Protein AF-A0A2M7PZD0-F1 (afdb_monomer_lite)

Foldseek 3Di:
DVLLVPLVQVLQQVLQVQLCVVVVNDDPDSSQFPPDPLFVLLQVLLVVLVHPQGGGDTSHPDFAQVRQVSSLVSLVVQLVVLLLQLLVLLVDDDDPPDDSSSNSSSLSSNLNSLSVNLVLCDLAGSHNNVRVVLVVCCVPPCPDPVNVVRVCLVPPPCVSVVSSVVSNDCPCCVPSVVVRVVVSVVSNVVSNVD

Secondary structure (DSSP, 8-state):
-HHHHHHHHHHHHHHHHHHHHHHTPPPSSTTHHHHSHHHHHHHHHHHHTT-SS-------SS-SHHHHHHHHHHHHHHHHHHHHHHHHHHTSPPPTTS--HHHHHHHHHHHHHHHHHHHTTSS-TTSHHHHHHHHHHHHH-TT-HHHHHHHHHHH-TTHHHHHHHHHHSTHHHHHTHHHHHHHHHHHHHHHTT-

Structure (mmCIF, N/CA/C/O backbone):
data_AF-A0A2M7PZD0-F1
#
_entry.id   AF-A0A2M7PZD0-F1
#
loop_
_atom_site.group_PDB
_atom_site.id
_atom_site.type_symbol
_atom_site.label_atom_id
_atom_site.label_alt_id
_atom_site.label_comp_id
_atom_site.label_asym_id
_atom_site.label_entity_id
_atom_site.label_seq_id
_atom_site.pdbx_PDB_ins_code
_atom_site.Cartn_x
_atom_site.Cartn_y
_atom_site.Cartn_z
_atom_site.occupancy
_atom_site.B_iso_or_equiv
_atom_site.auth_seq_id
_atom_site.auth_comp_id
_atom_site.auth_asym_id
_atom_site.auth_atom_id
_atom_site.pdbx_PDB_model_num
ATOM 1 N N . MET A 1 1 ? 14.234 -10.422 -4.344 1.00 59.38 1 MET A N 1
ATOM 2 C CA . MET A 1 1 ? 13.573 -9.647 -3.266 1.00 59.38 1 MET A CA 1
ATOM 3 C C . MET A 1 1 ? 14.019 -8.189 -3.198 1.00 59.38 1 MET A C 1
ATOM 5 O O . MET A 1 1 ? 13.135 -7.345 -3.191 1.00 59.38 1 MET A O 1
ATOM 9 N N . MET A 1 2 ? 15.327 -7.874 -3.221 1.00 64.81 2 MET A N 1
ATOM 10 C CA . MET A 1 2 ? 15.830 -6.482 -3.135 1.00 64.81 2 MET A CA 1
ATOM 11 C C . MET A 1 2 ? 15.216 -5.501 -4.140 1.00 64.81 2 MET A C 1
ATOM 13 O O . MET A 1 2 ? 15.092 -4.315 -3.851 1.00 64.81 2 MET A O 1
ATOM 17 N N . LEU A 1 3 ? 14.820 -5.993 -5.315 1.00 76.88 3 LEU A N 1
ATOM 18 C CA . LEU A 1 3 ? 14.226 -5.153 -6.339 1.00 76.88 3 LEU A CA 1
ATOM 19 C C . LEU A 1 3 ? 12.954 -4.452 -5.805 1.00 76.88 3 LEU A C 1
ATOM 21 O O . LEU A 1 3 ? 12.856 -3.232 -5.907 1.00 76.88 3 LEU A O 1
ATOM 25 N N . TYR A 1 4 ? 12.038 -5.175 -5.143 1.00 78.44 4 TYR A N 1
ATOM 26 C CA . TYR A 1 4 ? 10.759 -4.624 -4.655 1.00 78.44 4 TYR A CA 1
ATOM 27 C C . TYR A 1 4 ? 10.889 -3.754 -3.399 1.00 78.44 4 TYR A C 1
ATOM 29 O O . TYR A 1 4 ? 10.044 -2.892 -3.151 1.00 78.44 4 TYR A O 1
ATOM 37 N N . SER A 1 5 ? 11.915 -3.986 -2.577 1.00 85.00 5 SER A N 1
ATOM 38 C CA . SER A 1 5 ? 11.997 -3.380 -1.247 1.00 85.00 5 SER A CA 1
ATOM 39 C C . SER A 1 5 ? 12.309 -1.889 -1.291 1.00 85.00 5 SER A C 1
ATOM 41 O O . SER A 1 5 ? 11.711 -1.143 -0.527 1.00 85.00 5 SER A O 1
ATOM 43 N N . LEU A 1 6 ? 13.194 -1.425 -2.180 1.00 90.12 6 LEU A N 1
ATOM 44 C CA . LEU A 1 6 ? 13.622 -0.020 -2.168 1.00 90.12 6 LEU A CA 1
ATOM 45 C C . LEU A 1 6 ? 12.480 0.962 -2.507 1.00 90.12 6 LEU A C 1
ATOM 47 O O . LEU A 1 6 ? 12.229 1.850 -1.691 1.00 90.12 6 LEU A O 1
ATOM 51 N N . PRO A 1 7 ? 11.727 0.810 -3.618 1.00 91.06 7 PRO A N 1
ATOM 52 C CA . PRO A 1 7 ? 10.608 1.710 -3.911 1.00 91.06 7 PRO A CA 1
ATOM 53 C C . PRO A 1 7 ? 9.516 1.669 -2.838 1.00 91.06 7 PRO A C 1
ATOM 55 O O . PRO A 1 7 ? 8.919 2.695 -2.515 1.00 91.06 7 PRO A O 1
ATOM 58 N N . THR A 1 8 ? 9.293 0.490 -2.251 1.00 91.12 8 THR A N 1
ATOM 59 C CA . THR A 1 8 ? 8.333 0.297 -1.160 1.00 91.12 8 THR A CA 1
ATOM 60 C C . THR A 1 8 ? 8.762 1.056 0.097 1.00 91.12 8 THR A C 1
ATOM 62 O O . THR A 1 8 ? 7.970 1.800 0.669 1.00 91.12 8 THR A O 1
ATOM 65 N N . LEU A 1 9 ? 10.030 0.928 0.500 1.00 93.44 9 LEU A N 1
ATOM 66 C CA . LEU A 1 9 ? 10.606 1.638 1.645 1.00 93.44 9 LEU A CA 1
ATOM 67 C C . LEU A 1 9 ? 10.537 3.156 1.466 1.00 93.44 9 LEU A C 1
ATOM 69 O O . LEU A 1 9 ? 10.140 3.863 2.393 1.00 93.44 9 LEU A O 1
ATOM 73 N N . ILE A 1 10 ? 10.891 3.647 0.275 1.00 93.75 10 ILE A N 1
ATOM 74 C CA . ILE A 1 10 ? 10.795 5.068 -0.076 1.00 93.75 10 ILE A CA 1
ATOM 75 C C . ILE A 1 10 ? 9.343 5.532 0.036 1.00 93.75 10 ILE A C 1
ATOM 77 O O . ILE A 1 10 ? 9.077 6.518 0.719 1.00 93.75 10 ILE A O 1
ATOM 81 N N . SER A 1 11 ? 8.402 4.804 -0.576 1.00 95.75 11 SER A N 1
ATOM 82 C CA . SER A 1 11 ? 6.979 5.150 -0.539 1.00 95.75 11 SER A CA 1
ATOM 83 C C . SER A 1 11 ? 6.452 5.233 0.895 1.00 95.75 11 SER A C 1
ATOM 85 O O . SER A 1 11 ? 5.948 6.277 1.299 1.00 95.75 11 SER A O 1
ATOM 87 N N . LEU A 1 12 ? 6.646 4.187 1.701 1.00 94.75 12 LEU A N 1
ATOM 88 C CA . LEU A 1 12 ? 6.143 4.140 3.076 1.00 94.75 12 LEU A CA 1
ATOM 89 C C . LEU A 1 12 ? 6.753 5.240 3.956 1.00 94.75 12 LEU A C 1
ATOM 91 O O . LEU A 1 12 ? 6.042 5.877 4.733 1.00 94.75 12 LEU A O 1
ATOM 95 N N . THR A 1 13 ? 8.054 5.497 3.810 1.00 95.44 13 THR A N 1
ATOM 96 C CA . THR A 1 13 ? 8.753 6.532 4.585 1.00 95.44 13 THR A CA 1
ATOM 97 C C . THR A 1 13 ? 8.276 7.932 4.202 1.00 95.44 13 THR A C 1
ATOM 99 O O . THR A 1 13 ? 7.967 8.731 5.085 1.00 95.44 13 THR A O 1
ATOM 102 N N . LEU A 1 14 ? 8.158 8.226 2.902 1.00 96.06 14 LEU A N 1
ATOM 103 C CA . LEU A 1 14 ? 7.684 9.526 2.418 1.00 96.06 14 LEU A CA 1
ATOM 104 C C . LEU A 1 14 ? 6.228 9.785 2.797 1.00 96.06 14 LEU A C 1
ATOM 106 O O . LEU A 1 14 ? 5.898 10.898 3.191 1.00 96.06 14 LEU A O 1
ATOM 110 N N . VAL A 1 15 ? 5.367 8.768 2.731 1.00 96.88 15 VAL A N 1
ATOM 111 C CA . VAL A 1 15 ? 3.958 8.874 3.137 1.00 96.88 15 VAL A CA 1
ATOM 112 C C . VAL A 1 15 ? 3.839 9.328 4.590 1.00 96.88 15 VAL A C 1
ATOM 114 O O . VAL A 1 15 ? 3.114 10.277 4.878 1.00 96.88 15 VAL A O 1
ATOM 117 N N . VAL A 1 16 ? 4.599 8.711 5.494 1.00 96.12 16 VAL A N 1
ATOM 118 C CA . VAL A 1 16 ? 4.572 9.050 6.923 1.00 96.12 16 VAL A CA 1
ATOM 119 C C . VAL A 1 16 ? 5.281 10.378 7.220 1.00 96.12 16 VAL A C 1
ATOM 121 O O . VAL A 1 16 ? 4.823 11.125 8.080 1.00 96.12 16 VAL A O 1
ATOM 124 N N . ALA A 1 17 ? 6.349 10.727 6.497 1.00 96.00 17 ALA A N 1
ATOM 125 C CA . ALA A 1 17 ? 7.001 12.034 6.626 1.00 96.00 17 ALA A CA 1
ATOM 126 C C . ALA A 1 17 ? 6.101 13.189 6.144 1.00 96.00 17 ALA A C 1
ATOM 128 O O . ALA A 1 17 ? 6.022 14.243 6.773 1.00 96.00 17 ALA A O 1
ATOM 129 N N . MET A 1 18 ? 5.368 12.989 5.048 1.00 96.06 18 MET A N 1
ATOM 130 C CA . MET A 1 18 ? 4.376 13.956 4.578 1.00 96.06 18 MET A CA 1
ATOM 131 C C . MET A 1 18 ? 3.189 14.046 5.539 1.00 96.06 18 MET A C 1
ATOM 133 O O . MET A 1 18 ? 2.700 15.142 5.808 1.00 96.06 18 MET A O 1
ATOM 137 N N . GLU A 1 19 ? 2.751 12.917 6.103 1.00 95.94 19 GLU A N 1
ATOM 138 C CA . GLU A 1 19 ? 1.741 12.897 7.161 1.00 95.94 19 GLU A CA 1
ATOM 139 C C . GLU A 1 19 ? 2.207 13.686 8.395 1.00 95.94 19 GLU A C 1
ATOM 141 O O . GLU A 1 19 ? 1.444 14.503 8.910 1.00 95.94 19 GLU A O 1
ATOM 146 N N . SER A 1 20 ? 3.458 13.508 8.836 1.00 96.38 20 SER A N 1
ATOM 147 C CA . SER A 1 20 ? 4.022 14.219 9.992 1.00 96.38 20 SER A CA 1
ATOM 148 C C . SER A 1 20 ? 4.039 15.727 9.771 1.00 96.38 20 SER A C 1
ATOM 150 O O . SER A 1 20 ? 3.660 16.496 10.655 1.00 96.38 20 SER A O 1
ATOM 152 N N . TRP A 1 21 ? 4.436 16.150 8.568 1.00 96.25 21 TRP A N 1
ATOM 153 C CA . TRP A 1 21 ? 4.435 17.551 8.166 1.00 96.25 21 TRP A CA 1
ATOM 154 C C . TRP A 1 21 ? 3.017 18.135 8.148 1.00 96.25 21 TRP A C 1
ATOM 156 O O . TRP A 1 21 ? 2.779 19.191 8.733 1.00 96.25 21 TRP A O 1
ATOM 166 N N . TRP A 1 22 ? 2.058 17.422 7.550 1.00 96.50 22 TRP A N 1
ATOM 167 C CA . TRP A 1 22 ? 0.674 17.885 7.433 1.00 96.50 22 TRP A CA 1
ATOM 168 C C . TRP A 1 22 ? -0.032 17.967 8.790 1.00 96.50 22 TRP A C 1
ATOM 170 O O . TRP A 1 22 ? -0.710 18.949 9.092 1.00 96.50 22 TRP A O 1
ATOM 180 N N . LEU A 1 23 ? 0.123 16.934 9.621 1.00 95.31 23 LEU A N 1
ATOM 181 C CA . LEU A 1 23 ? -0.525 16.839 10.930 1.00 95.31 23 LEU A CA 1
ATOM 182 C C . LEU A 1 23 ? 0.245 17.575 12.033 1.00 95.31 23 LEU A C 1
ATOM 184 O O . LEU A 1 23 ? -0.236 17.631 13.163 1.00 95.31 23 LEU A O 1
ATOM 188 N N . LYS A 1 24 ? 1.421 18.140 11.722 1.00 96.44 24 LYS A N 1
ATOM 189 C CA . LYS A 1 24 ? 2.330 18.784 12.684 1.00 96.44 24 LYS A CA 1
ATOM 190 C C . LYS A 1 24 ? 2.662 17.875 13.877 1.00 96.44 24 LYS A C 1
ATOM 192 O O . LYS A 1 24 ? 2.805 18.344 15.004 1.00 96.44 24 LYS A O 1
ATOM 197 N N . GLN A 1 25 ? 2.765 16.571 13.629 1.00 96.19 25 GLN A N 1
ATOM 198 C CA . GLN A 1 25 ? 3.142 15.577 14.631 1.00 96.19 25 GLN A CA 1
ATOM 199 C C . GLN A 1 25 ? 4.617 15.226 14.467 1.00 96.19 25 GLN A C 1
ATOM 201 O O . GLN A 1 25 ? 5.106 15.077 13.348 1.00 96.19 25 GLN A O 1
ATOM 206 N N . SER A 1 26 ? 5.342 15.099 15.576 1.00 96.00 26 SER A N 1
ATOM 207 C CA . SER A 1 26 ? 6.736 14.669 15.537 1.00 96.00 26 SER A CA 1
ATOM 208 C C . SER A 1 26 ? 6.827 13.178 15.213 1.00 96.00 26 SER A C 1
ATOM 210 O O . SER A 1 26 ? 6.082 12.355 15.745 1.00 96.00 26 SER A O 1
ATOM 212 N N . LEU A 1 27 ? 7.769 12.821 14.339 1.00 96.31 27 LEU A N 1
ATOM 213 C CA . LEU A 1 27 ? 8.122 11.425 14.101 1.00 96.31 27 LEU A CA 1
ATOM 214 C C . LEU A 1 27 ? 8.844 10.881 15.339 1.00 96.31 27 LEU A C 1
ATOM 216 O O . LEU A 1 27 ? 9.842 11.481 15.743 1.00 96.31 27 LEU A O 1
ATOM 220 N N . PRO A 1 28 ? 8.421 9.738 15.912 1.00 95.81 28 PRO A N 1
ATOM 221 C CA . PRO A 1 28 ? 9.133 9.137 17.039 1.00 95.81 28 PRO A CA 1
ATOM 222 C C . PRO A 1 28 ? 10.589 8.792 16.701 1.00 95.81 28 PRO A C 1
ATOM 224 O O . PRO A 1 28 ? 11.476 8.937 17.535 1.00 95.81 28 PRO A O 1
ATOM 227 N N . HIS A 1 29 ? 10.836 8.337 15.468 1.00 94.00 29 HIS A N 1
ATOM 228 C CA . HIS A 1 29 ? 12.166 8.088 14.912 1.00 94.00 29 HIS A CA 1
ATOM 229 C C . HIS A 1 29 ? 12.104 8.016 13.367 1.00 94.00 29 HIS A C 1
ATOM 231 O O . HIS A 1 29 ? 11.023 7.792 12.813 1.00 94.00 29 HIS A O 1
ATOM 237 N N . PRO A 1 30 ? 13.237 8.138 12.640 1.00 89.44 30 PRO A N 1
ATOM 238 C CA . PRO A 1 30 ? 13.250 8.205 11.168 1.00 89.44 30 PRO A CA 1
ATOM 239 C C . PRO A 1 30 ? 12.651 6.978 10.466 1.00 89.44 30 PRO A C 1
ATOM 241 O O . PRO A 1 30 ? 12.047 7.087 9.406 1.00 89.44 30 PRO A O 1
ATOM 244 N N . PHE A 1 31 ? 12.785 5.803 11.083 1.00 91.94 31 PHE A N 1
ATOM 245 C CA . PHE A 1 31 ? 12.281 4.535 10.544 1.00 91.94 31 PHE A CA 1
ATOM 246 C C . PHE A 1 31 ? 10.869 4.167 11.025 1.00 91.94 31 PHE A C 1
ATOM 248 O O . PHE A 1 31 ? 10.464 3.015 10.889 1.00 91.94 31 PHE A O 1
ATOM 255 N N . TYR A 1 32 ? 10.119 5.099 11.625 1.00 95.56 32 TYR A N 1
ATOM 256 C CA . TYR A 1 32 ? 8.818 4.799 12.243 1.00 95.56 32 TYR A CA 1
ATOM 257 C C . TYR A 1 32 ? 7.847 4.132 11.268 1.00 95.56 32 TYR A C 1
ATOM 259 O O . TYR A 1 32 ? 7.227 3.122 11.603 1.00 95.56 32 TYR A O 1
ATOM 267 N N . ALA A 1 33 ? 7.805 4.620 10.029 1.00 92.94 33 ALA A N 1
ATOM 268 C CA . ALA A 1 33 ? 6.953 4.088 8.971 1.00 92.94 33 ALA A CA 1
ATOM 269 C C . ALA A 1 33 ? 7.145 2.588 8.705 1.00 92.94 33 ALA A C 1
ATOM 271 O O . ALA A 1 33 ? 6.205 1.908 8.308 1.00 92.94 33 ALA A O 1
ATOM 272 N N . ILE A 1 34 ? 8.359 2.077 8.923 1.00 94.50 34 ILE A N 1
ATOM 273 C CA . ILE A 1 34 ? 8.774 0.723 8.544 1.00 94.50 34 ILE A CA 1
ATOM 274 C C . ILE A 1 34 ? 9.176 -0.135 9.746 1.00 94.50 34 ILE A C 1
ATOM 276 O O . ILE A 1 34 ? 9.477 -1.307 9.581 1.00 94.50 34 ILE A O 1
ATOM 280 N N . ALA A 1 35 ? 9.206 0.397 10.966 1.00 94.75 35 ALA A N 1
ATOM 281 C CA . ALA A 1 35 ? 9.639 -0.381 12.131 1.00 94.75 35 ALA A CA 1
ATOM 282 C C . ALA A 1 35 ? 8.590 -1.395 12.611 1.00 94.75 35 ALA A C 1
ATOM 284 O O . ALA A 1 35 ? 8.893 -2.296 13.391 1.00 94.75 35 ALA A O 1
ATOM 285 N N . SER A 1 36 ? 7.345 -1.269 12.152 1.00 92.75 36 SER A N 1
ATOM 286 C CA . SER A 1 36 ? 6.248 -2.111 12.607 1.00 92.75 36 SER A CA 1
ATOM 287 C C . SER A 1 36 ? 6.139 -3.407 11.803 1.00 92.75 36 SER A C 1
ATOM 289 O O . SER A 1 36 ? 6.050 -3.394 10.576 1.00 92.75 36 SER A O 1
ATOM 291 N N . ARG A 1 37 ? 6.012 -4.546 12.497 1.00 92.44 37 ARG A N 1
ATOM 292 C CA . ARG A 1 37 ? 5.686 -5.845 11.869 1.00 92.44 37 ARG A CA 1
ATOM 293 C C . ARG A 1 37 ? 4.383 -5.822 11.058 1.00 92.44 37 ARG A C 1
ATOM 295 O O . ARG A 1 37 ? 4.217 -6.627 10.151 1.00 92.44 37 ARG A O 1
ATOM 302 N N . HIS A 1 38 ? 3.476 -4.896 11.377 1.00 91.12 38 HIS A N 1
ATOM 303 C CA . HIS A 1 38 ? 2.192 -4.719 10.694 1.00 91.12 38 HIS A CA 1
ATOM 304 C C . HIS A 1 38 ? 2.396 -4.368 9.215 1.00 91.12 38 HIS A C 1
ATOM 306 O O . HIS A 1 38 ? 1.618 -4.790 8.367 1.00 91.12 38 HIS A O 1
ATOM 312 N N . VAL A 1 39 ? 3.479 -3.649 8.918 1.00 93.62 39 VAL A N 1
ATOM 313 C CA . VAL A 1 39 ? 3.866 -3.218 7.574 1.00 93.62 39 VAL A CA 1
ATOM 314 C C . VAL A 1 39 ? 4.451 -4.395 6.792 1.00 93.62 39 VAL A C 1
ATOM 316 O O . VAL A 1 39 ? 4.050 -4.664 5.662 1.00 93.62 39 VAL A O 1
ATOM 319 N N . TRP A 1 40 ? 5.381 -5.125 7.416 1.00 94.56 40 TRP A N 1
ATOM 320 C CA . TRP A 1 40 ? 6.182 -6.147 6.743 1.00 94.56 40 TRP A CA 1
ATOM 321 C C . TRP A 1 40 ? 5.464 -7.467 6.517 1.00 94.56 40 TRP A C 1
ATOM 323 O O . TRP A 1 40 ? 5.683 -8.078 5.477 1.00 94.56 40 TRP A O 1
ATOM 333 N N . LEU A 1 41 ? 4.638 -7.937 7.456 1.00 95.50 41 LEU A N 1
ATOM 334 C CA . LEU A 1 41 ? 4.036 -9.269 7.331 1.00 95.50 41 LEU A CA 1
ATOM 335 C C . LEU A 1 41 ? 3.160 -9.399 6.067 1.00 95.50 41 LEU A C 1
ATOM 337 O O . LEU A 1 41 ? 3.424 -10.312 5.281 1.00 95.50 41 LEU A O 1
ATOM 341 N N . PRO A 1 42 ? 2.212 -8.480 5.777 1.00 95.06 42 PRO A N 1
ATOM 342 C CA . PRO A 1 42 ? 1.414 -8.553 4.551 1.00 95.06 42 PRO A CA 1
ATOM 343 C C . PRO A 1 42 ? 2.253 -8.381 3.279 1.00 95.06 42 PRO A C 1
ATOM 345 O O . PRO A 1 42 ? 1.993 -9.041 2.272 1.00 95.06 42 PRO A O 1
ATOM 348 N N . PHE A 1 43 ? 3.294 -7.546 3.336 1.00 95.12 43 PHE A N 1
ATOM 349 C CA . PHE A 1 43 ? 4.210 -7.317 2.218 1.00 95.12 43 PHE A CA 1
ATOM 350 C C . PHE A 1 43 ? 5.015 -8.567 1.873 1.00 95.12 43 PHE A C 1
ATOM 352 O O . PHE A 1 43 ? 5.031 -9.011 0.724 1.00 95.12 43 PHE A O 1
ATOM 359 N N . LEU A 1 44 ? 5.639 -9.178 2.881 1.00 95.38 44 LEU A N 1
ATOM 360 C CA . LEU A 1 44 ? 6.393 -10.414 2.718 1.00 95.38 44 LEU A CA 1
ATOM 361 C C . LEU A 1 44 ? 5.482 -11.554 2.267 1.00 95.38 44 LEU A C 1
ATOM 363 O O . LEU A 1 44 ? 5.873 -12.299 1.376 1.00 95.38 44 LEU A O 1
ATOM 367 N N . ALA A 1 45 ? 4.263 -11.662 2.803 1.00 95.56 45 ALA A N 1
ATOM 368 C CA . ALA A 1 45 ? 3.291 -12.642 2.327 1.00 95.56 45 ALA A CA 1
ATOM 369 C C . ALA A 1 45 ? 2.944 -12.432 0.846 1.00 95.56 45 ALA A C 1
ATOM 371 O O . ALA A 1 45 ? 3.039 -13.378 0.066 1.00 95.56 45 ALA A O 1
ATOM 372 N N . SER A 1 46 ? 2.642 -11.200 0.428 1.00 94.06 46 SER A N 1
ATOM 373 C CA . SER A 1 46 ? 2.339 -10.894 -0.979 1.00 94.06 46 SER A CA 1
ATOM 374 C C . SER A 1 46 ? 3.472 -11.350 -1.911 1.00 94.06 46 SER A C 1
ATOM 376 O O . SER A 1 46 ? 3.222 -11.971 -2.943 1.00 94.06 46 SER A O 1
ATOM 378 N N . ILE A 1 47 ? 4.732 -11.120 -1.517 1.00 93.00 47 ILE A N 1
ATOM 379 C CA . ILE A 1 47 ? 5.907 -11.520 -2.306 1.00 93.00 47 ILE A CA 1
ATOM 380 C C . ILE A 1 47 ? 6.136 -13.035 -2.271 1.00 93.00 47 ILE A C 1
ATOM 382 O O . ILE A 1 47 ? 6.324 -13.644 -3.323 1.00 93.00 47 ILE A O 1
ATOM 386 N N . CYS A 1 48 ? 6.143 -13.652 -1.087 1.00 95.38 48 CYS A N 1
ATOM 387 C CA . CYS A 1 48 ? 6.424 -15.082 -0.922 1.00 95.38 48 CYS A CA 1
ATOM 388 C C . CYS A 1 48 ? 5.391 -15.954 -1.635 1.00 95.38 48 CYS A C 1
ATOM 390 O O . CYS A 1 48 ? 5.743 -16.987 -2.198 1.00 95.38 48 CYS A O 1
ATOM 392 N N . PHE A 1 49 ? 4.131 -15.521 -1.648 1.00 95.12 49 PHE A N 1
ATOM 393 C CA . PHE A 1 49 ? 3.058 -16.210 -2.352 1.00 95.12 49 PHE A CA 1
ATOM 394 C C . PHE A 1 49 ? 2.885 -15.729 -3.795 1.00 95.12 49 PHE A C 1
ATOM 396 O O . PHE A 1 49 ? 1.884 -16.095 -4.401 1.00 95.12 49 PHE A O 1
ATOM 403 N N . THR A 1 50 ? 3.810 -14.927 -4.340 1.00 93.94 50 THR A N 1
ATOM 404 C CA . THR A 1 50 ? 3.800 -14.437 -5.733 1.00 93.94 50 THR A CA 1
ATOM 405 C C . THR A 1 50 ? 2.473 -13.804 -6.162 1.00 93.94 50 THR A C 1
ATOM 407 O O . THR A 1 50 ? 1.998 -14.005 -7.281 1.00 93.94 50 THR A O 1
ATOM 410 N N . ARG A 1 51 ? 1.848 -13.045 -5.256 1.00 95.25 51 ARG A N 1
ATOM 411 C CA . ARG A 1 51 ? 0.6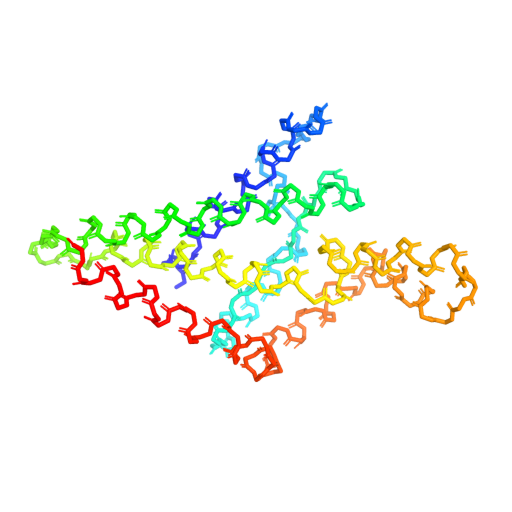05 -12.326 -5.549 1.00 95.25 51 ARG A CA 1
ATOM 412 C C . ARG A 1 51 ? 0.864 -11.168 -6.503 1.00 95.25 51 ARG A C 1
ATOM 414 O O . ARG A 1 51 ? 1.938 -10.565 -6.479 1.00 95.25 51 ARG A O 1
ATOM 421 N N . GLY A 1 52 ? -0.135 -10.861 -7.329 1.00 92.62 52 GLY A N 1
ATOM 422 C CA . GLY A 1 52 ? -0.076 -9.710 -8.224 1.00 92.62 52 GLY A CA 1
ATOM 423 C C . GLY A 1 52 ? -0.147 -8.417 -7.423 1.00 92.62 52 GLY A C 1
ATOM 424 O O . GLY A 1 52 ? 0.741 -7.581 -7.521 1.00 92.62 52 GLY A O 1
ATOM 425 N N . ILE A 1 53 ? -1.161 -8.297 -6.568 1.00 96.38 53 ILE A N 1
ATOM 426 C CA . ILE A 1 53 ? -1.357 -7.150 -5.689 1.00 96.38 53 ILE A CA 1
ATOM 427 C C . ILE A 1 53 ? -0.381 -7.216 -4.514 1.00 96.38 53 ILE A C 1
ATOM 429 O O . ILE A 1 53 ? -0.471 -8.082 -3.645 1.00 96.38 53 ILE A O 1
ATOM 433 N N . ILE A 1 54 ? 0.540 -6.253 -4.482 1.00 94.44 54 ILE A N 1
ATOM 434 C CA . ILE A 1 54 ? 1.514 -6.086 -3.403 1.00 94.44 54 ILE A CA 1
ATOM 435 C C . ILE A 1 54 ? 0.944 -5.096 -2.392 1.00 94.44 54 ILE A C 1
ATOM 437 O O . ILE A 1 54 ? 0.657 -3.952 -2.746 1.00 94.44 54 ILE A O 1
ATOM 441 N N . ILE A 1 55 ? 0.812 -5.515 -1.133 1.00 93.88 55 ILE A N 1
ATOM 442 C CA . ILE A 1 55 ? 0.276 -4.658 -0.070 1.00 93.88 55 ILE A CA 1
ATOM 443 C C . ILE A 1 55 ? 1.259 -4.498 1.082 1.00 93.88 55 ILE A C 1
ATOM 445 O O . ILE A 1 55 ? 1.976 -5.428 1.433 1.00 93.88 55 ILE A O 1
ATOM 449 N N . ALA A 1 56 ? 1.244 -3.334 1.720 1.00 94.62 56 ALA A N 1
ATOM 450 C CA . ALA A 1 56 ? 1.878 -3.104 3.011 1.00 94.62 56 ALA A CA 1
ATOM 451 C C . ALA A 1 56 ? 0.919 -2.265 3.854 1.00 94.62 56 ALA A C 1
ATOM 453 O O . ALA A 1 56 ? 0.406 -1.260 3.370 1.00 94.62 56 ALA A O 1
ATOM 454 N N . MET A 1 57 ? 0.637 -2.660 5.096 1.00 94.38 57 MET A N 1
ATOM 455 C CA . MET A 1 57 ? -0.223 -1.825 5.941 1.00 94.38 57 MET A CA 1
ATOM 456 C C . MET A 1 57 ? 0.538 -0.576 6.389 1.00 94.38 57 MET A C 1
ATOM 458 O O . MET A 1 57 ? 1.727 -0.680 6.695 1.00 94.38 57 MET A O 1
ATOM 462 N N . PRO A 1 58 ? -0.114 0.598 6.451 1.00 92.19 58 PRO A N 1
ATOM 463 C CA . PRO A 1 58 ? 0.523 1.792 6.984 1.00 92.19 58 PRO A CA 1
ATOM 464 C C . PRO A 1 58 ? 0.826 1.621 8.480 1.00 92.19 58 PRO A C 1
ATOM 466 O O . PRO A 1 58 ? 0.104 0.933 9.198 1.00 92.19 58 PRO A O 1
ATOM 469 N N . ASN A 1 59 ? 1.868 2.298 8.963 1.00 94.94 59 ASN A N 1
ATOM 470 C CA . ASN A 1 59 ? 2.076 2.553 10.389 1.00 94.94 59 ASN A CA 1
ATOM 471 C C . ASN A 1 59 ? 1.847 4.052 10.644 1.00 94.94 59 ASN A C 1
ATOM 473 O O . ASN A 1 59 ? 2.810 4.822 10.622 1.00 94.94 59 ASN A O 1
ATOM 477 N N . PRO A 1 60 ? 0.580 4.493 10.737 1.00 93.56 60 PRO A N 1
ATOM 478 C CA . PRO A 1 60 ? 0.245 5.909 10.701 1.00 93.56 60 PRO A CA 1
ATOM 479 C C . PRO A 1 60 ? 0.576 6.611 12.021 1.00 93.56 60 PRO A C 1
ATOM 481 O O . PRO A 1 60 ? 0.536 5.990 13.081 1.00 93.56 60 PRO A O 1
ATOM 484 N N . LEU A 1 61 ? 0.850 7.917 11.966 1.00 94.75 61 LEU A N 1
ATOM 485 C CA . LEU A 1 61 ? 1.099 8.722 13.174 1.00 94.75 61 LEU A CA 1
ATOM 486 C C . LEU A 1 61 ? -0.185 9.005 13.953 1.00 94.75 61 LEU A C 1
ATOM 488 O O . LEU A 1 61 ? -0.179 9.054 15.183 1.00 94.75 61 LEU A O 1
ATOM 492 N N . ALA A 1 62 ? -1.296 9.144 13.230 1.00 94.19 62 ALA A N 1
ATOM 493 C CA . ALA A 1 62 ? -2.616 9.345 13.797 1.00 94.19 62 ALA A CA 1
ATOM 494 C C . ALA A 1 62 ? -3.650 8.406 13.162 1.00 94.19 62 ALA A C 1
ATOM 496 O O . ALA A 1 62 ? -3.481 7.885 12.063 1.00 94.19 62 ALA A O 1
ATOM 497 N N . GLY A 1 63 ? -4.759 8.190 13.866 1.00 93.88 63 GLY A N 1
ATOM 498 C CA . GLY A 1 63 ? -5.963 7.617 13.265 1.00 93.88 63 GLY A CA 1
ATOM 499 C C . GLY A 1 63 ? -6.823 8.684 12.582 1.00 93.88 63 GLY A C 1
ATOM 500 O O . GLY A 1 63 ? -6.554 9.881 12.679 1.00 93.88 63 GLY A O 1
ATOM 501 N N . GLY A 1 64 ? -7.918 8.254 11.957 1.00 95.50 64 GLY A N 1
ATOM 502 C CA . GLY A 1 64 ? -8.949 9.143 11.436 1.00 95.50 64 GLY A CA 1
ATOM 503 C C . GLY A 1 64 ? -8.846 9.443 9.943 1.00 95.50 64 GLY A C 1
ATOM 504 O O . GLY A 1 64 ? -7.855 9.162 9.266 1.00 95.50 64 GLY A O 1
ATOM 505 N N . VAL A 1 65 ? -9.919 10.048 9.431 1.00 97.12 65 VAL A N 1
ATOM 506 C CA . VAL A 1 65 ? -10.135 10.286 7.996 1.00 97.12 65 VAL A CA 1
ATOM 507 C C . VAL A 1 65 ? -9.101 11.246 7.413 1.00 97.12 65 VAL A C 1
ATOM 509 O O . VAL A 1 65 ? -8.581 10.981 6.337 1.00 97.12 65 VAL A O 1
ATOM 512 N N . HIS A 1 66 ? -8.749 12.326 8.119 1.00 96.31 66 HIS A N 1
ATOM 513 C CA . HIS A 1 66 ? -7.760 13.299 7.632 1.00 96.31 66 HIS A CA 1
ATOM 514 C C . HIS A 1 66 ? -6.378 12.674 7.422 1.00 96.31 66 HIS A C 1
ATOM 516 O O . HIS A 1 66 ? -5.739 12.900 6.398 1.00 96.31 66 HIS A O 1
ATOM 522 N N . SER A 1 67 ? -5.953 11.852 8.378 1.00 96.44 67 SER A N 1
ATOM 523 C CA . SER A 1 67 ? -4.704 11.099 8.322 1.00 96.44 67 SER A CA 1
ATOM 524 C C . SER A 1 67 ? -4.732 10.057 7.189 1.00 96.44 67 SER A C 1
ATOM 526 O O . SER A 1 67 ? -3.793 9.950 6.406 1.00 96.44 67 SER A O 1
ATOM 528 N N . ALA A 1 68 ? -5.840 9.330 7.012 1.00 97.56 68 ALA A N 1
ATOM 529 C CA . ALA A 1 68 ? -5.976 8.398 5.891 1.00 97.56 68 ALA A CA 1
ATOM 530 C C . ALA A 1 68 ? -6.020 9.097 4.520 1.00 97.56 68 ALA A C 1
ATOM 532 O O . ALA A 1 68 ? -5.476 8.574 3.546 1.00 97.56 68 ALA A O 1
ATOM 533 N N . LEU A 1 69 ? -6.641 10.274 4.438 1.00 97.69 69 LEU A N 1
ATOM 534 C CA . LEU A 1 69 ? -6.722 11.072 3.218 1.00 97.69 69 LEU A CA 1
ATOM 535 C C . LEU A 1 69 ? -5.354 11.628 2.816 1.00 97.69 69 LEU A C 1
ATOM 537 O O . LEU A 1 69 ? -5.007 11.565 1.639 1.00 97.69 69 LEU A O 1
ATOM 541 N N . SER A 1 70 ? -4.560 12.128 3.769 1.00 97.06 70 SER A N 1
ATOM 542 C CA . SER A 1 70 ? -3.212 12.622 3.467 1.00 97.06 70 SER A CA 1
ATOM 543 C C . SER A 1 70 ? -2.336 11.510 2.889 1.00 97.06 70 SER A C 1
ATOM 545 O O . SER A 1 70 ? -1.691 11.718 1.863 1.00 97.06 70 SER A O 1
ATOM 547 N N . ARG A 1 71 ? -2.390 10.296 3.453 1.00 97.31 71 ARG A N 1
ATOM 548 C CA . ARG A 1 71 ? -1.677 9.136 2.896 1.00 97.31 71 ARG A CA 1
ATOM 549 C C . ARG A 1 71 ? -2.129 8.782 1.484 1.00 97.31 71 ARG A C 1
ATOM 551 O O . ARG A 1 71 ? -1.278 8.563 0.626 1.00 97.31 71 ARG A O 1
ATOM 558 N N . LEU A 1 72 ? -3.440 8.776 1.223 1.00 98.19 72 LEU A N 1
ATOM 559 C CA . LEU A 1 72 ? -3.964 8.534 -0.124 1.00 98.19 72 LEU A CA 1
ATOM 560 C C . LEU A 1 72 ? -3.408 9.557 -1.121 1.00 98.19 72 LEU A C 1
ATOM 562 O O . LEU A 1 72 ? -2.919 9.172 -2.180 1.00 98.19 72 LEU A O 1
ATOM 566 N N . ILE A 1 73 ? -3.447 10.847 -0.773 1.00 98.19 73 ILE A N 1
ATOM 567 C CA . ILE A 1 73 ? -2.924 11.925 -1.622 1.00 98.19 73 ILE A CA 1
ATOM 568 C C . ILE A 1 73 ? -1.439 11.698 -1.919 1.00 98.19 73 ILE A C 1
ATOM 570 O O . ILE A 1 73 ? -1.020 11.792 -3.071 1.00 98.19 73 ILE A O 1
ATOM 574 N N . VAL A 1 74 ? -0.640 11.344 -0.910 1.00 97.94 74 VAL A N 1
ATOM 575 C CA . VAL A 1 74 ? 0.793 11.092 -1.106 1.00 97.94 74 VAL A CA 1
ATOM 576 C C . VAL A 1 74 ? 1.029 9.863 -1.987 1.00 97.94 74 VAL A C 1
ATOM 578 O O . VAL A 1 74 ? 1.880 9.919 -2.871 1.00 97.94 74 VAL A O 1
ATOM 581 N N . HIS A 1 75 ? 0.248 8.788 -1.840 1.00 98.19 75 HIS A N 1
ATOM 582 C CA . HIS A 1 75 ? 0.320 7.644 -2.753 1.00 98.19 75 HIS A CA 1
ATOM 583 C C . HIS A 1 75 ? -0.043 8.022 -4.198 1.00 98.19 75 HIS A C 1
ATOM 585 O O . HIS A 1 75 ? 0.637 7.579 -5.121 1.00 98.19 75 HIS A O 1
ATOM 591 N N . VAL A 1 76 ? -1.048 8.880 -4.416 1.00 98.50 76 VAL A N 1
ATOM 592 C CA . VAL A 1 76 ? -1.376 9.416 -5.753 1.00 98.50 76 VAL A CA 1
ATOM 593 C C . VAL A 1 76 ? -0.189 10.185 -6.336 1.00 98.50 76 VAL A C 1
ATOM 595 O O . VAL A 1 76 ? 0.219 9.915 -7.465 1.00 98.50 76 VAL A O 1
ATOM 598 N N . ILE A 1 77 ? 0.418 11.082 -5.555 1.00 98.25 77 ILE A N 1
ATOM 599 C CA . ILE A 1 77 ? 1.590 11.863 -5.979 1.00 98.25 77 ILE A CA 1
ATOM 600 C C . ILE A 1 77 ? 2.764 10.941 -6.331 1.00 98.25 77 ILE A C 1
ATOM 602 O O . ILE A 1 77 ? 3.370 11.092 -7.390 1.00 98.25 77 ILE A O 1
ATOM 606 N N . LEU A 1 78 ? 3.069 9.956 -5.484 1.00 97.88 78 LEU A N 1
ATOM 607 C CA . LEU A 1 78 ? 4.156 9.003 -5.718 1.00 97.88 78 LEU A CA 1
ATOM 608 C C . LEU A 1 78 ? 3.881 8.077 -6.910 1.00 97.88 78 LEU A C 1
ATOM 610 O O . LEU A 1 78 ? 4.819 7.696 -7.608 1.00 97.88 78 LEU A O 1
ATOM 614 N N . CYS A 1 79 ? 2.618 7.734 -7.176 1.00 98.19 79 CYS A N 1
ATOM 615 C CA . CYS A 1 79 ? 2.228 6.990 -8.371 1.00 98.19 79 CYS A CA 1
ATOM 616 C C . CYS A 1 79 ? 2.506 7.804 -9.643 1.00 98.19 79 CYS A C 1
ATOM 618 O O . CYS A 1 79 ? 3.105 7.279 -10.580 1.00 98.19 79 CYS A O 1
ATOM 620 N N . ILE A 1 80 ? 2.128 9.088 -9.659 1.00 98.38 80 ILE A N 1
ATOM 621 C CA . ILE A 1 80 ? 2.401 10.004 -10.779 1.00 98.38 80 ILE A CA 1
ATOM 622 C C . ILE A 1 80 ? 3.911 10.197 -10.958 1.00 98.38 80 ILE A C 1
ATOM 624 O O . ILE A 1 80 ? 4.415 10.097 -12.073 1.00 98.38 80 ILE A O 1
ATOM 628 N N . ALA A 1 81 ? 4.653 10.410 -9.870 1.00 97.38 81 ALA A N 1
ATOM 629 C CA . ALA A 1 81 ? 6.108 10.524 -9.924 1.00 97.38 81 ALA A CA 1
ATOM 630 C C . ALA A 1 81 ? 6.756 9.242 -10.472 1.00 97.38 81 ALA A C 1
ATOM 632 O O . ALA A 1 81 ? 7.625 9.315 -11.335 1.00 97.38 81 ALA A O 1
ATOM 633 N N . GLY A 1 82 ? 6.301 8.064 -10.030 1.00 96.69 82 GLY A N 1
ATOM 634 C CA . GLY A 1 82 ? 6.749 6.777 -10.562 1.00 96.69 82 GLY A CA 1
ATOM 635 C C . GLY A 1 82 ? 6.458 6.618 -12.055 1.00 96.69 82 GLY A C 1
ATOM 636 O O . GLY A 1 82 ? 7.322 6.147 -12.787 1.00 96.69 82 GLY A O 1
ATOM 637 N N . PHE A 1 83 ? 5.283 7.056 -12.515 1.00 97.56 83 PHE A N 1
ATOM 638 C CA . PHE A 1 83 ? 4.917 7.076 -13.934 1.00 97.56 83 PHE A CA 1
ATOM 639 C C . PHE A 1 83 ? 5.854 7.970 -14.758 1.00 97.56 83 PHE A C 1
ATOM 641 O O . PHE A 1 83 ? 6.413 7.511 -15.752 1.00 97.56 83 PHE A O 1
ATOM 648 N N . LEU A 1 84 ? 6.083 9.213 -14.321 1.00 97.44 84 LEU A N 1
ATOM 649 C CA . LEU A 1 84 ? 6.969 10.157 -15.013 1.00 97.44 84 LEU A CA 1
ATOM 650 C C . LEU A 1 84 ? 8.418 9.662 -15.041 1.00 97.44 84 LEU A C 1
ATOM 652 O O . LEU A 1 84 ? 9.076 9.731 -16.076 1.00 97.44 84 LEU A O 1
ATOM 656 N N . LEU A 1 85 ? 8.904 9.119 -13.920 1.00 95.56 85 LEU A N 1
ATOM 657 C CA . LEU A 1 85 ? 10.218 8.485 -13.860 1.00 95.56 85 LEU A CA 1
ATOM 658 C C . LEU A 1 85 ? 10.287 7.293 -14.811 1.00 95.56 85 LEU A C 1
ATOM 660 O O . LEU A 1 85 ? 11.284 7.138 -15.501 1.00 95.56 85 LEU A O 1
ATOM 664 N N . TYR A 1 86 ? 9.245 6.462 -14.882 1.00 95.50 86 TYR A N 1
ATOM 665 C CA . TYR A 1 86 ? 9.240 5.302 -15.767 1.00 95.50 86 TYR A CA 1
ATOM 666 C C . TYR A 1 86 ? 9.307 5.720 -17.240 1.00 95.50 86 TYR A C 1
ATOM 668 O O . TYR A 1 86 ? 10.163 5.204 -17.953 1.00 95.50 86 TYR A O 1
ATOM 676 N N . ALA A 1 87 ? 8.496 6.696 -17.661 1.00 95.69 87 ALA A N 1
ATOM 677 C CA . ALA A 1 87 ? 8.547 7.263 -19.011 1.00 95.69 87 ALA A CA 1
ATOM 678 C C . ALA A 1 87 ? 9.939 7.838 -19.335 1.00 95.69 87 ALA A C 1
ATOM 680 O O . ALA A 1 87 ? 10.547 7.469 -20.334 1.00 95.69 87 ALA A O 1
ATOM 681 N N . LEU A 1 88 ? 10.508 8.648 -18.433 1.00 94.44 88 LEU A N 1
ATOM 682 C CA . LEU A 1 88 ? 11.848 9.214 -18.611 1.00 94.44 88 LEU A CA 1
ATOM 683 C C . LEU A 1 88 ? 12.929 8.129 -18.721 1.00 94.44 88 LEU A C 1
ATOM 685 O O . LEU A 1 88 ? 13.841 8.228 -19.540 1.00 94.44 88 LEU A O 1
ATOM 689 N N . MET A 1 89 ? 12.848 7.091 -17.887 1.00 92.56 89 MET A N 1
ATOM 690 C CA . MET A 1 89 ? 13.818 6.002 -17.909 1.00 92.56 89 MET A CA 1
ATOM 691 C C . MET A 1 89 ? 13.721 5.194 -19.211 1.00 92.56 89 MET A C 1
ATOM 693 O O . MET A 1 89 ? 14.755 4.810 -19.737 1.00 92.56 89 MET A O 1
ATOM 697 N N . LEU A 1 90 ? 12.526 5.000 -19.787 1.00 91.56 90 LEU A N 1
ATOM 698 C CA . LEU A 1 90 ? 12.366 4.298 -21.072 1.00 91.56 90 LEU A CA 1
ATOM 699 C C . LEU A 1 90 ? 13.096 4.978 -22.242 1.00 91.56 90 LEU A C 1
ATOM 701 O O . LEU A 1 90 ? 13.471 4.294 -23.192 1.00 91.56 90 LEU A O 1
ATOM 705 N N . GLN A 1 91 ? 13.338 6.288 -22.162 1.00 90.06 91 GLN A N 1
ATOM 706 C CA . GLN A 1 91 ? 14.078 7.045 -23.178 1.00 90.06 91 GLN A CA 1
ATOM 707 C C . GLN A 1 91 ? 15.602 6.839 -23.097 1.00 90.06 91 GLN A C 1
ATOM 709 O O . GLN A 1 91 ? 16.324 7.181 -24.033 1.00 90.06 91 GLN A O 1
ATOM 714 N N . HIS A 1 92 ? 16.109 6.271 -21.999 1.00 86.00 92 HIS A N 1
ATOM 715 C CA . HIS A 1 92 ? 17.534 6.048 -21.785 1.00 86.00 92 HIS A CA 1
ATOM 716 C C . HIS A 1 92 ? 17.883 4.575 -22.020 1.00 86.00 92 HIS A C 1
ATOM 718 O O . HIS A 1 92 ? 17.253 3.666 -21.481 1.00 86.00 92 HIS A O 1
ATOM 724 N N . GLN A 1 93 ? 18.918 4.311 -22.822 1.00 79.25 93 GLN A N 1
ATOM 725 C CA . GLN A 1 93 ? 19.437 2.951 -22.943 1.00 79.25 93 GLN A CA 1
ATOM 726 C C . GLN A 1 93 ? 20.152 2.556 -21.652 1.00 79.25 93 GLN A C 1
ATOM 728 O O . GLN A 1 93 ? 21.003 3.289 -21.143 1.00 79.25 93 GLN A O 1
ATOM 733 N N . SER A 1 94 ? 19.839 1.368 -21.136 1.00 75.62 94 SER A N 1
ATOM 734 C CA . SER A 1 94 ? 20.587 0.804 -20.019 1.00 75.62 94 SER A CA 1
ATOM 735 C C . SER A 1 94 ? 22.052 0.601 -20.424 1.00 75.62 94 SER A C 1
ATOM 737 O O . SER A 1 94 ? 22.294 0.080 -21.518 1.00 75.62 94 SER A O 1
ATOM 739 N N . PRO A 1 95 ? 23.025 0.935 -19.557 1.00 77.50 95 PRO A N 1
ATOM 740 C CA . PRO A 1 95 ? 24.431 0.644 -19.809 1.00 77.50 95 PRO A CA 1
ATOM 741 C C . PRO A 1 95 ? 24.622 -0.832 -20.169 1.00 77.50 95 PRO A C 1
ATOM 743 O O . PRO A 1 95 ? 24.065 -1.712 -19.506 1.00 77.50 95 PRO A O 1
ATOM 746 N N . ALA A 1 96 ? 25.392 -1.100 -21.224 1.00 78.06 96 ALA A N 1
ATOM 747 C CA . ALA A 1 96 ? 25.605 -2.454 -21.721 1.00 78.06 96 ALA A CA 1
ATOM 748 C C . ALA A 1 96 ? 26.092 -3.386 -20.595 1.00 78.06 96 ALA A C 1
ATOM 750 O O . ALA A 1 96 ? 27.062 -3.089 -19.900 1.00 78.06 96 ALA A O 1
ATOM 751 N N . GLY A 1 97 ? 25.404 -4.516 -20.413 1.00 74.12 97 GLY A N 1
ATOM 752 C CA . GLY A 1 97 ? 25.770 -5.549 -19.438 1.00 74.12 97 GLY A CA 1
ATOM 753 C C . GLY A 1 97 ? 25.198 -5.378 -18.025 1.00 74.12 97 GLY A C 1
ATOM 754 O O . GLY A 1 97 ? 25.354 -6.292 -17.218 1.00 74.12 97 GLY A O 1
ATOM 755 N N . LEU A 1 98 ? 24.499 -4.277 -17.716 1.00 71.62 98 LEU A N 1
ATOM 756 C CA . LEU A 1 98 ? 23.793 -4.119 -16.439 1.00 71.62 98 LEU A CA 1
ATOM 757 C C . LEU A 1 98 ? 22.278 -4.311 -16.609 1.00 71.62 98 LEU A C 1
ATOM 759 O O . LEU A 1 98 ? 21.703 -3.830 -17.586 1.00 71.62 98 LEU A O 1
ATOM 763 N N . PRO A 1 99 ? 21.591 -4.973 -15.655 1.00 73.00 99 PRO A N 1
ATOM 764 C CA . PRO A 1 99 ? 20.136 -5.022 -15.675 1.00 73.00 99 PRO A CA 1
ATOM 765 C C . PRO A 1 99 ? 19.567 -3.595 -15.559 1.00 73.00 99 PRO A C 1
ATOM 767 O O . PRO A 1 99 ? 20.119 -2.784 -14.808 1.00 73.00 99 PRO A O 1
ATOM 770 N N . PRO A 1 100 ? 18.451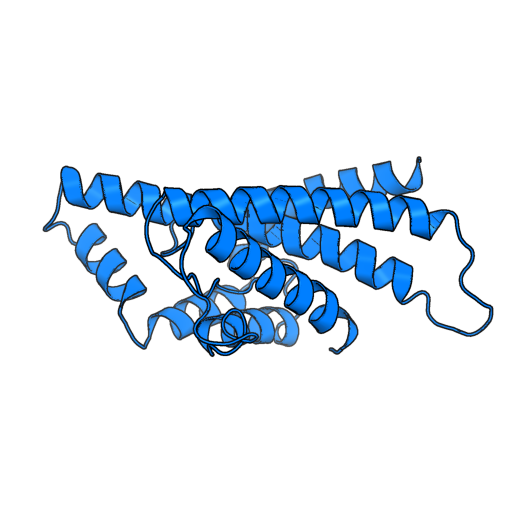 -3.270 -16.239 1.00 81.88 100 PRO A N 1
ATOM 771 C CA . PRO A 1 100 ? 17.834 -1.941 -16.214 1.00 81.88 100 PRO A CA 1
ATOM 772 C C . PRO A 1 100 ? 17.101 -1.690 -14.882 1.00 81.88 100 PRO A C 1
ATOM 774 O O . PRO A 1 100 ? 15.883 -1.515 -14.828 1.00 81.88 100 PRO A O 1
ATOM 777 N N . LEU A 1 101 ? 17.845 -1.698 -13.770 1.00 84.25 101 LEU A N 1
ATOM 778 C CA . LEU A 1 101 ? 17.321 -1.579 -12.404 1.00 84.25 101 LEU A CA 1
ATOM 779 C C . LEU A 1 101 ? 16.511 -0.298 -12.211 1.00 84.25 101 LEU A C 1
ATOM 781 O O . LEU A 1 101 ? 15.485 -0.313 -11.540 1.00 84.25 101 LEU A O 1
ATOM 785 N N . HIS A 1 102 ? 16.937 0.789 -12.848 1.00 81.62 102 HIS A N 1
ATOM 786 C CA . HIS A 1 102 ? 16.270 2.086 -12.810 1.00 81.62 102 HIS A CA 1
ATOM 787 C C . HIS A 1 102 ? 14.885 2.046 -13.483 1.00 81.62 102 HIS A C 1
ATOM 789 O O . HIS A 1 102 ? 13.930 2.579 -12.918 1.00 81.62 102 HIS A O 1
ATOM 795 N N . HIS A 1 103 ? 14.724 1.328 -14.606 1.00 85.56 103 HIS A N 1
ATOM 796 C CA . HIS A 1 103 ? 13.410 1.137 -15.251 1.00 85.56 103 HIS A CA 1
ATOM 797 C C . HIS A 1 103 ? 12.487 0.365 -14.314 1.00 85.56 103 HIS A C 1
ATOM 799 O O . HIS A 1 103 ? 11.310 0.684 -14.143 1.00 85.56 103 HIS A O 1
ATOM 805 N N . TRP A 1 104 ? 13.049 -0.671 -13.697 1.00 89.38 104 TRP A N 1
ATOM 806 C CA . TRP A 1 104 ? 12.309 -1.581 -12.852 1.00 89.38 104 TRP A CA 1
ATOM 807 C C . TRP A 1 104 ? 11.863 -0.903 -11.550 1.00 89.38 104 TRP A C 1
ATOM 809 O O . TRP A 1 104 ? 10.710 -1.044 -11.155 1.00 89.38 104 TRP A O 1
ATOM 819 N N . TRP A 1 105 ? 12.723 -0.108 -10.909 1.00 92.75 105 TRP A N 1
ATOM 820 C CA . TRP A 1 105 ? 12.371 0.633 -9.696 1.00 92.75 105 TRP A CA 1
ATOM 821 C C . TRP A 1 105 ? 11.317 1.706 -9.938 1.00 92.75 105 TRP A C 1
ATOM 823 O O . TRP A 1 105 ? 10.397 1.810 -9.131 1.00 92.75 105 TRP A O 1
ATOM 833 N N . ALA A 1 106 ? 11.394 2.457 -11.040 1.00 93.81 106 ALA A N 1
ATOM 834 C CA . ALA A 1 106 ? 10.362 3.434 -11.386 1.00 93.81 106 ALA A CA 1
ATOM 835 C C . ALA A 1 106 ? 9.004 2.751 -11.630 1.00 93.81 106 ALA A C 1
ATOM 837 O O . ALA A 1 106 ? 7.983 3.151 -11.066 1.00 93.81 106 ALA A O 1
ATOM 838 N N . LYS A 1 107 ? 9.013 1.641 -12.379 1.00 94.31 107 LYS A N 1
ATOM 839 C CA . LYS A 1 107 ? 7.829 0.811 -12.629 1.00 94.31 107 LYS A CA 1
ATOM 840 C C . LYS A 1 107 ? 7.234 0.247 -11.339 1.00 94.31 107 LYS A C 1
ATOM 842 O O . LYS A 1 107 ? 6.020 0.296 -11.157 1.00 94.31 107 LYS A O 1
ATOM 847 N N . VAL A 1 108 ? 8.068 -0.250 -10.424 1.00 94.81 108 VAL A N 1
ATOM 848 C CA . VAL A 1 108 ? 7.606 -0.762 -9.127 1.00 94.81 108 VAL A CA 1
ATOM 849 C C . VAL A 1 108 ? 7.132 0.350 -8.205 1.00 94.81 108 VAL A C 1
ATOM 851 O O . VAL A 1 108 ? 6.142 0.145 -7.514 1.00 94.81 108 VAL A O 1
ATOM 854 N N . LEU A 1 109 ? 7.751 1.534 -8.221 1.00 96.31 109 LEU A N 1
ATOM 855 C CA . LEU A 1 109 ? 7.254 2.690 -7.474 1.00 96.31 109 LEU A CA 1
ATOM 856 C C . LEU A 1 109 ? 5.838 3.060 -7.930 1.00 96.31 109 LEU A C 1
ATOM 858 O O . LEU A 1 109 ? 4.944 3.189 -7.095 1.00 96.31 109 LEU A O 1
ATOM 862 N N . MET A 1 110 ? 5.626 3.178 -9.243 1.00 97.38 110 MET A N 1
ATOM 863 C CA . MET A 1 110 ? 4.308 3.426 -9.830 1.00 97.38 110 MET A CA 1
ATOM 864 C C . MET A 1 110 ? 3.310 2.334 -9.422 1.00 97.38 110 MET A C 1
ATOM 866 O O . MET A 1 110 ? 2.257 2.628 -8.861 1.00 97.38 110 MET A O 1
ATOM 870 N N . TYR A 1 111 ? 3.664 1.068 -9.656 1.00 97.31 111 TYR A N 1
ATOM 871 C CA . TYR A 1 111 ? 2.780 -0.071 -9.417 1.00 97.31 111 TYR A CA 1
ATOM 872 C C . TYR A 1 111 ? 2.403 -0.246 -7.941 1.00 97.31 111 TYR A C 1
ATOM 874 O O . TYR A 1 111 ? 1.230 -0.420 -7.614 1.00 97.31 111 TYR A O 1
ATOM 882 N N . PHE A 1 112 ? 3.385 -0.169 -7.041 1.00 96.94 112 PHE A N 1
ATOM 883 C CA . PHE A 1 112 ? 3.165 -0.302 -5.605 1.00 96.94 112 PHE A CA 1
ATOM 884 C C . PHE A 1 112 ? 2.232 0.794 -5.090 1.00 96.94 112 PHE A C 1
ATOM 886 O O . PHE A 1 112 ? 1.255 0.500 -4.408 1.00 96.94 112 PHE A O 1
ATOM 893 N N . ASN A 1 113 ? 2.478 2.055 -5.459 1.00 98.06 113 ASN A N 1
ATOM 894 C CA . ASN A 1 113 ? 1.611 3.147 -5.026 1.00 98.06 113 ASN A CA 1
ATOM 895 C C . ASN A 1 113 ? 0.202 3.031 -5.620 1.00 98.06 113 ASN A C 1
ATOM 897 O O . ASN A 1 113 ? -0.760 3.331 -4.922 1.00 98.06 113 ASN A O 1
ATOM 901 N N . LEU A 1 114 ? 0.051 2.518 -6.845 1.00 98.19 114 LEU A N 1
ATOM 902 C CA . LEU A 1 114 ? -1.265 2.208 -7.403 1.00 98.19 114 LEU A CA 1
ATOM 903 C C . LEU A 1 114 ? -1.995 1.110 -6.611 1.00 98.19 114 LEU A C 1
ATOM 905 O O . LEU A 1 114 ? -3.189 1.244 -6.340 1.00 98.19 114 LEU A O 1
ATOM 909 N N . CYS A 1 115 ? -1.287 0.060 -6.183 1.00 97.44 115 CYS A N 1
ATOM 910 C CA . CYS A 1 115 ? -1.849 -0.957 -5.291 1.00 97.44 115 CYS A CA 1
ATOM 911 C C . CYS A 1 115 ? -2.300 -0.339 -3.963 1.00 97.44 115 CYS A C 1
ATOM 913 O O . CYS A 1 115 ? -3.403 -0.624 -3.502 1.00 97.44 115 CYS A O 1
ATOM 915 N N . MET A 1 116 ? -1.490 0.548 -3.379 1.00 97.81 116 MET A N 1
ATOM 916 C CA . MET A 1 116 ? -1.819 1.247 -2.135 1.00 97.81 116 MET A CA 1
ATOM 917 C C . MET A 1 116 ? -3.037 2.169 -2.284 1.00 97.81 116 MET A C 1
ATOM 919 O O . MET A 1 116 ? -3.910 2.154 -1.418 1.00 97.81 116 MET A O 1
ATOM 923 N N . ILE A 1 117 ? -3.161 2.903 -3.398 1.00 98.38 117 ILE A N 1
ATOM 924 C CA . ILE A 1 117 ? -4.367 3.684 -3.738 1.00 98.38 117 ILE A CA 1
ATOM 925 C C . ILE A 1 117 ? -5.592 2.769 -3.783 1.00 98.38 117 ILE A C 1
ATOM 927 O O . ILE A 1 117 ? -6.615 3.076 -3.175 1.00 98.38 117 ILE A O 1
ATOM 931 N N . GLY A 1 118 ? -5.479 1.625 -4.461 1.00 97.50 118 GLY A N 1
ATOM 932 C CA . GLY A 1 118 ? -6.538 0.625 -4.487 1.00 97.50 118 GLY A CA 1
ATOM 933 C C . GLY A 1 118 ? -6.892 0.115 -3.086 1.00 97.50 118 GLY A C 1
ATOM 934 O O . GLY A 1 118 ? -8.066 -0.015 -2.747 1.00 97.50 118 GLY A O 1
ATOM 935 N N . LEU A 1 119 ? -5.888 -0.107 -2.236 1.00 97.06 119 LEU A N 1
ATOM 936 C CA . LEU A 1 119 ? -6.080 -0.567 -0.865 1.00 97.06 119 LEU A CA 1
ATOM 937 C C . LEU A 1 119 ? -6.901 0.431 -0.038 1.00 97.06 119 LEU A C 1
ATOM 939 O O . LEU A 1 119 ? -7.738 0.007 0.753 1.00 97.06 119 LEU A O 1
ATOM 943 N N . HIS A 1 120 ? -6.739 1.743 -0.261 1.00 98.00 120 HIS A N 1
ATOM 944 C CA . HIS A 1 120 ? -7.540 2.781 0.405 1.00 98.00 120 HIS A CA 1
ATOM 945 C C . HIS A 1 120 ? -9.054 2.661 0.160 1.00 98.00 120 HIS A C 1
ATOM 947 O O . HIS A 1 120 ? -9.827 3.218 0.946 1.00 98.00 120 HIS A O 1
ATOM 953 N N . LEU A 1 121 ? -9.472 1.932 -0.882 1.00 97.44 121 LEU A N 1
ATOM 954 C CA . LEU A 1 121 ? -10.874 1.643 -1.192 1.00 97.44 121 LEU A CA 1
ATOM 955 C C . LEU A 1 121 ? -11.448 0.485 -0.361 1.00 97.44 121 LEU A C 1
ATOM 957 O O . LEU A 1 121 ? -12.663 0.302 -0.320 1.00 97.44 121 LEU A O 1
ATOM 961 N N . LEU A 1 122 ? -10.597 -0.306 0.299 1.00 96.31 122 LEU A N 1
ATOM 962 C CA . LEU A 1 122 ? -11.039 -1.423 1.124 1.00 96.31 122 LEU A CA 1
ATOM 963 C C . LEU A 1 122 ? -11.522 -0.946 2.504 1.00 96.31 122 LEU A C 1
ATOM 965 O O . LEU A 1 122 ? -10.960 -0.005 3.075 1.00 96.31 122 LEU A O 1
ATOM 969 N N . PRO A 1 123 ? -12.513 -1.635 3.102 1.00 95.50 123 PRO A N 1
ATOM 970 C CA . PRO A 1 123 ? -13.036 -1.325 4.430 1.00 95.50 123 PRO A CA 1
ATOM 971 C C . PRO A 1 123 ? -12.104 -1.841 5.546 1.00 95.50 123 PRO A C 1
ATOM 973 O O . PRO A 1 123 ? -12.536 -2.548 6.453 1.00 95.50 123 PRO A O 1
ATOM 976 N N . LEU A 1 124 ? -10.809 -1.526 5.468 1.00 94.62 124 LEU A N 1
ATOM 977 C CA . LEU A 1 124 ? -9.791 -1.931 6.442 1.00 94.62 124 LEU A CA 1
ATOM 978 C C . LEU A 1 124 ? -9.421 -0.766 7.373 1.00 94.62 124 LEU A C 1
ATOM 980 O O . LEU A 1 124 ? -9.400 0.387 6.934 1.00 94.62 124 LEU A O 1
ATOM 984 N N . PRO A 1 125 ? -9.090 -1.035 8.650 1.00 93.38 125 PRO A N 1
ATOM 985 C CA . PRO A 1 125 ? -8.681 0.007 9.586 1.00 93.38 125 PRO A CA 1
ATOM 986 C C . PRO A 1 125 ? -7.455 0.759 9.067 1.00 93.38 125 PRO A C 1
ATOM 988 O O . PRO A 1 125 ? -6.612 0.181 8.385 1.00 93.38 125 PRO A O 1
ATOM 991 N N . GLN A 1 126 ? -7.353 2.047 9.414 1.00 94.62 126 GLN A N 1
ATOM 992 C CA . GLN A 1 126 ? -6.268 2.947 8.998 1.00 94.62 126 GLN A CA 1
ATOM 993 C C . GLN A 1 126 ? -6.232 3.274 7.492 1.00 94.62 126 GLN A C 1
ATOM 995 O O . GLN A 1 126 ? -5.389 4.063 7.060 1.00 94.62 126 GLN A O 1
ATOM 1000 N N . LEU A 1 127 ? -7.150 2.733 6.690 1.00 96.94 127 LEU A N 1
ATOM 1001 C CA . LEU A 1 127 ? -7.353 3.102 5.289 1.00 96.94 127 LEU A CA 1
ATOM 1002 C C . LEU A 1 127 ? -8.558 4.034 5.145 1.00 96.94 127 LEU A C 1
ATOM 1004 O O . LEU A 1 127 ? -9.362 4.166 6.064 1.00 96.94 127 LEU A O 1
ATOM 1008 N N . LEU A 1 128 ? -8.679 4.715 4.001 1.00 98.06 128 LEU A N 1
ATOM 1009 C CA . LEU A 1 128 ? -9.638 5.818 3.862 1.00 98.06 128 LEU A CA 1
ATOM 1010 C C . LEU A 1 128 ? -11.086 5.344 4.031 1.00 98.06 128 LEU A C 1
ATOM 1012 O O . LEU A 1 128 ? -11.801 5.869 4.882 1.00 98.06 128 LEU A O 1
ATOM 1016 N N . VAL A 1 129 ? -11.503 4.336 3.260 1.00 97.88 129 VAL A N 1
ATOM 1017 C CA . VAL A 1 129 ? -12.868 3.795 3.350 1.00 97.88 129 VAL A CA 1
ATOM 1018 C C . VAL A 1 129 ? -13.136 3.192 4.727 1.00 97.88 129 VAL A C 1
ATOM 1020 O O . VAL A 1 129 ? -14.209 3.406 5.285 1.00 97.88 129 VAL A O 1
ATOM 1023 N N . GLY A 1 130 ? -12.162 2.508 5.328 1.00 96.44 130 GLY A N 1
ATOM 1024 C CA . GLY A 1 130 ? -12.321 1.978 6.680 1.00 96.44 130 GLY A CA 1
ATOM 1025 C C . GLY A 1 130 ? -12.492 3.058 7.750 1.00 96.44 130 GLY A C 1
ATOM 1026 O O . GLY A 1 130 ? -13.371 2.927 8.596 1.00 96.44 130 GLY A O 1
ATOM 1027 N N . GLU A 1 131 ? -11.718 4.147 7.722 1.00 97.25 131 GLU A N 1
ATOM 1028 C CA . GLU A 1 131 ? -11.894 5.246 8.684 1.00 97.25 131 GLU A CA 1
ATOM 1029 C C . GLU A 1 131 ? -13.227 5.988 8.462 1.00 97.25 131 GLU A C 1
ATOM 1031 O O . GLU A 1 131 ? -13.863 6.389 9.435 1.00 97.25 131 GLU A O 1
ATOM 1036 N N . LEU A 1 132 ? -13.708 6.107 7.216 1.00 97.75 132 LEU A N 1
ATOM 1037 C CA . LEU A 1 132 ? -15.051 6.632 6.923 1.00 97.75 132 LEU A CA 1
ATOM 1038 C C . LEU A 1 132 ? -16.156 5.735 7.504 1.00 97.75 132 LEU A C 1
ATOM 1040 O O . LEU A 1 132 ? -17.078 6.232 8.154 1.00 97.75 132 LEU A O 1
ATOM 1044 N N . ILE A 1 133 ? -16.043 4.415 7.324 1.00 96.06 133 ILE A N 1
ATOM 1045 C CA . ILE A 1 133 ? -16.968 3.433 7.908 1.00 96.06 133 ILE A CA 1
ATOM 1046 C C . ILE A 1 133 ? -16.924 3.499 9.435 1.00 96.06 133 ILE A C 1
ATOM 1048 O O . ILE A 1 133 ? -17.973 3.482 10.070 1.00 96.06 133 ILE A O 1
ATOM 1052 N N . ALA A 1 134 ? -15.739 3.627 10.032 1.00 95.12 134 ALA A N 1
ATOM 1053 C CA . ALA A 1 134 ? -15.589 3.743 11.478 1.00 95.12 134 ALA A CA 1
ATOM 1054 C C . ALA A 1 134 ? -16.304 4.984 12.031 1.00 95.12 134 ALA A C 1
ATOM 1056 O O . ALA A 1 134 ? -17.008 4.889 13.034 1.00 95.12 134 ALA A O 1
ATOM 1057 N N . VAL A 1 135 ? -16.169 6.141 11.372 1.00 95.81 135 VAL A N 1
ATOM 1058 C CA . VAL A 1 135 ? -16.900 7.364 11.751 1.00 95.81 135 VAL A CA 1
ATOM 1059 C C . VAL A 1 135 ? -18.408 7.141 11.652 1.00 95.81 135 VAL A C 1
ATOM 1061 O O . VAL A 1 135 ? -19.135 7.446 12.597 1.00 95.81 135 VAL A O 1
ATOM 1064 N N . TYR A 1 136 ? -18.875 6.561 10.545 1.00 96.00 136 TYR A N 1
ATOM 1065 C CA . TYR A 1 136 ? -20.294 6.286 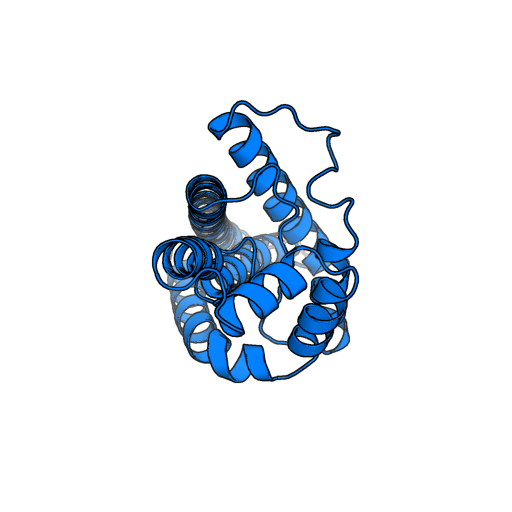10.335 1.00 96.00 136 TYR A CA 1
ATOM 1066 C C . TYR A 1 136 ? -20.868 5.325 11.389 1.00 96.00 136 TYR A C 1
ATOM 1068 O O . TYR A 1 136 ? -21.902 5.611 11.996 1.00 96.00 136 TYR A O 1
ATOM 1076 N N . LEU A 1 137 ? -20.192 4.202 11.648 1.00 94.44 137 LEU A N 1
ATOM 1077 C CA . LEU A 1 137 ? -20.629 3.197 12.618 1.00 94.44 137 LEU A CA 1
ATOM 1078 C C . LEU A 1 137 ? -20.621 3.740 14.048 1.00 94.44 137 LEU A C 1
ATOM 1080 O O . LEU A 1 137 ? -21.570 3.488 14.788 1.00 94.44 137 LEU A O 1
ATOM 1084 N N . ASN A 1 138 ? -19.615 4.535 14.419 1.00 94.44 138 ASN A N 1
ATOM 1085 C CA . ASN A 1 138 ? -19.559 5.169 15.735 1.00 94.44 138 ASN A CA 1
ATOM 1086 C C . ASN A 1 138 ? -20.710 6.158 15.964 1.00 94.44 138 ASN A C 1
ATOM 1088 O O . ASN A 1 138 ? -21.202 6.264 17.083 1.00 94.44 138 ASN A O 1
ATOM 1092 N N . GLN A 1 139 ? -21.169 6.851 14.918 1.00 95.06 139 GLN A N 1
ATOM 1093 C CA . GLN A 1 139 ? -22.302 7.775 15.016 1.00 95.06 139 GLN A CA 1
ATOM 1094 C C . GLN A 1 139 ? -23.658 7.060 14.998 1.00 95.06 139 GLN A C 1
ATOM 1096 O O . GLN A 1 139 ? -24.568 7.441 15.729 1.00 95.06 139 GLN A O 1
ATOM 1101 N N . ARG A 1 140 ? -23.823 6.045 14.139 1.00 95.44 140 ARG A N 1
ATOM 1102 C CA . ARG A 1 140 ? -25.128 5.420 13.870 1.00 95.44 140 ARG A CA 1
ATOM 1103 C C . ARG A 1 140 ? -25.425 4.227 14.778 1.00 95.44 140 ARG A C 1
ATOM 1105 O O . ARG A 1 140 ? -26.584 4.000 15.113 1.00 95.44 140 ARG A O 1
ATOM 1112 N N . ALA A 1 141 ? -24.411 3.431 15.114 1.00 93.50 141 ALA A N 1
ATOM 1113 C CA . ALA A 1 141 ? -24.583 2.150 15.792 1.00 93.50 141 ALA A CA 1
ATOM 1114 C C . ALA A 1 141 ? -23.332 1.756 16.609 1.00 93.50 141 ALA A C 1
ATOM 1116 O O . ALA A 1 141 ? -22.667 0.762 16.283 1.00 93.50 141 ALA A O 1
ATOM 1117 N N . PRO A 1 142 ? -23.015 2.492 17.694 1.00 90.38 142 PRO A N 1
ATOM 1118 C CA . PRO A 1 142 ? -21.782 2.301 18.462 1.00 90.38 142 PRO A CA 1
ATOM 1119 C C . PRO A 1 142 ? -21.653 0.895 19.065 1.00 90.38 142 PRO A C 1
ATOM 1121 O O . PRO A 1 142 ? -20.546 0.372 19.163 1.00 90.38 142 PRO A O 1
ATOM 1124 N N . HIS A 1 143 ? -22.778 0.252 19.396 1.00 92.69 143 HIS A N 1
ATOM 1125 C CA . HIS A 1 143 ? -22.830 -1.108 19.948 1.00 92.69 143 HIS A CA 1
ATOM 1126 C C . HIS A 1 143 ? -23.077 -2.201 18.896 1.00 92.69 143 HIS A C 1
ATOM 1128 O O . HIS A 1 143 ? -23.310 -3.354 19.254 1.00 92.69 143 HIS A O 1
ATOM 1134 N N . SER A 1 144 ? -23.057 -1.868 17.600 1.00 94.56 144 SER A N 1
ATOM 1135 C CA . SER A 1 144 ? -23.194 -2.891 16.561 1.00 94.56 144 SER A CA 1
ATOM 1136 C C . SER A 1 144 ? -22.013 -3.861 16.588 1.00 94.56 144 SER A C 1
ATOM 1138 O O . SER A 1 144 ? -20.862 -3.474 16.802 1.00 94.56 144 SER A O 1
ATOM 1140 N N . THR A 1 145 ? -22.288 -5.132 16.300 1.00 91.88 145 THR A N 1
ATOM 1141 C CA . THR A 1 145 ? -21.261 -6.175 16.157 1.00 91.88 145 THR A CA 1
ATOM 1142 C C . THR A 1 145 ? -20.218 -5.809 15.102 1.00 91.88 145 THR A C 1
ATOM 1144 O O . THR A 1 145 ? -19.038 -6.106 15.276 1.00 91.88 145 THR A O 1
ATOM 1147 N N . LEU A 1 146 ? -20.626 -5.102 14.043 1.00 90.62 146 LEU A N 1
ATOM 1148 C CA . LEU A 1 146 ? -19.720 -4.557 13.033 1.00 90.62 146 LEU A CA 1
ATOM 1149 C C . LEU A 1 146 ? -18.748 -3.530 13.621 1.00 90.62 146 LEU A C 1
ATOM 1151 O O . LEU A 1 146 ? -17.548 -3.645 13.380 1.00 90.62 146 LEU A O 1
ATOM 1155 N N . ASN A 1 147 ? -19.226 -2.573 14.425 1.00 90.94 147 ASN A N 1
ATOM 1156 C CA . ASN A 1 147 ? -18.349 -1.583 15.054 1.00 90.94 147 ASN A CA 1
ATOM 1157 C C . ASN A 1 147 ? -17.360 -2.242 16.027 1.00 90.94 147 ASN A C 1
ATOM 1159 O O . ASN A 1 147 ? -16.166 -1.946 16.002 1.00 90.94 147 ASN A O 1
ATOM 1163 N N . LEU A 1 148 ? -17.842 -3.201 16.827 1.00 92.00 148 LEU A N 1
ATOM 1164 C CA . LEU A 1 148 ? -17.003 -3.983 17.740 1.00 92.00 148 LEU A CA 1
ATOM 1165 C C . LEU A 1 148 ? -15.935 -4.784 16.987 1.00 92.00 148 LEU A C 1
ATOM 1167 O O . LEU A 1 148 ? -14.777 -4.796 17.397 1.00 92.00 148 LEU A O 1
ATOM 1171 N N . THR A 1 149 ? -16.295 -5.405 15.861 1.00 90.81 149 THR A N 1
ATOM 1172 C CA . THR A 1 149 ? -15.358 -6.169 15.023 1.00 90.81 149 THR A CA 1
ATOM 1173 C C . THR A 1 149 ? -14.314 -5.255 14.387 1.00 90.81 149 THR A C 1
ATOM 1175 O O . THR A 1 149 ? -13.137 -5.604 14.343 1.00 90.81 149 THR A O 1
ATOM 1178 N N . PHE A 1 150 ? -14.711 -4.063 13.935 1.00 90.31 150 PHE A N 1
ATOM 1179 C CA . PHE A 1 150 ? -13.794 -3.082 13.360 1.00 90.31 150 PHE A CA 1
ATOM 1180 C C . PHE A 1 150 ? -12.803 -2.550 14.405 1.00 90.31 150 PHE A C 1
ATOM 1182 O O . PHE A 1 150 ? -11.596 -2.503 14.157 1.00 90.31 150 PHE A O 1
ATOM 1189 N N . HIS A 1 151 ? -13.292 -2.215 15.603 1.00 90.44 151 HIS A N 1
ATOM 1190 C CA . HIS A 1 151 ? -12.447 -1.826 16.732 1.00 90.44 151 HIS A CA 1
ATOM 1191 C C . HIS A 1 151 ? -11.504 -2.952 17.159 1.00 90.44 151 HIS A C 1
ATOM 1193 O O . HIS A 1 151 ? -10.314 -2.702 17.360 1.00 90.44 151 HIS A O 1
ATOM 1199 N N . TRP A 1 152 ? -12.009 -4.187 17.228 1.00 92.75 152 TRP A N 1
ATOM 1200 C CA . TRP A 1 152 ? -11.192 -5.363 17.500 1.00 92.75 152 TRP A CA 1
ATOM 1201 C C . TRP A 1 152 ? -10.099 -5.515 16.446 1.00 92.75 152 TRP A C 1
ATOM 1203 O O . TRP A 1 152 ? -8.935 -5.612 16.806 1.00 92.75 152 TRP A O 1
ATOM 1213 N N . LEU A 1 153 ? -10.420 -5.443 15.153 1.00 90.31 153 LEU A N 1
ATOM 1214 C CA . LEU A 1 153 ? -9.425 -5.574 14.087 1.00 90.31 153 LEU A CA 1
ATOM 1215 C C . LEU A 1 153 ? -8.351 -4.475 14.161 1.00 90.31 153 LEU A C 1
ATOM 1217 O O . LEU A 1 153 ? -7.182 -4.746 13.894 1.00 90.31 153 LEU A O 1
ATOM 1221 N N . LYS A 1 154 ? -8.736 -3.254 14.555 1.00 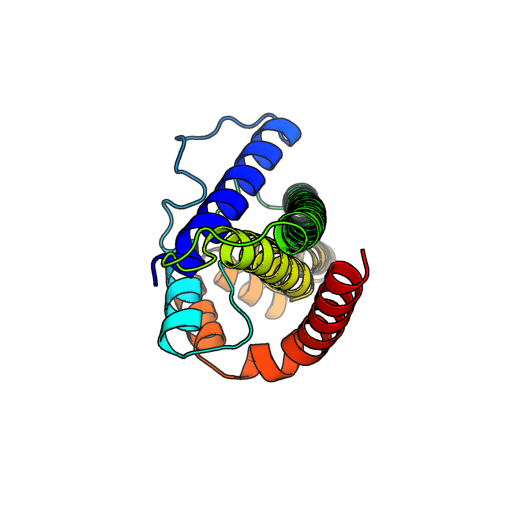88.88 154 LYS A N 1
ATOM 1222 C CA . LYS A 1 154 ? -7.834 -2.102 14.702 1.00 88.88 154 LYS A CA 1
ATOM 1223 C C . LYS A 1 154 ? -6.893 -2.212 15.907 1.00 88.88 154 LYS A C 1
ATOM 1225 O O . LYS A 1 154 ? -5.758 -1.755 15.815 1.00 88.88 154 LYS A O 1
ATOM 1230 N N . GLN A 1 155 ? -7.358 -2.759 17.032 1.00 89.81 155 GLN A N 1
ATOM 1231 C CA . GLN A 1 155 ? -6.601 -2.808 18.296 1.00 89.81 155 GLN A CA 1
ATOM 1232 C C . GLN A 1 155 ? -5.967 -4.175 18.584 1.00 89.81 155 GLN A C 1
ATOM 1234 O O . GLN A 1 155 ? -5.060 -4.279 19.406 1.00 89.81 155 GLN A O 1
ATOM 1239 N N . SER A 1 156 ? -6.446 -5.234 17.934 1.00 89.06 156 SER A N 1
ATOM 1240 C CA . SER A 1 156 ? -6.026 -6.603 18.202 1.00 89.06 156 SER A CA 1
ATOM 1241 C C . SER A 1 156 ? -4.619 -6.870 17.686 1.00 89.06 156 SER A C 1
ATOM 1243 O O . SER A 1 156 ? -4.297 -6.633 16.521 1.00 89.06 156 SER A O 1
ATOM 1245 N N . THR A 1 157 ? -3.822 -7.524 18.527 1.00 89.12 157 THR A N 1
ATOM 1246 C CA . THR A 1 157 ? -2.540 -8.142 18.166 1.00 89.12 157 THR A CA 1
ATOM 1247 C C . THR A 1 157 ? -2.660 -9.098 16.969 1.00 89.12 157 THR A C 1
ATOM 1249 O O . THR A 1 157 ? -1.674 -9.331 16.268 1.00 89.12 157 THR A O 1
ATOM 1252 N N . TYR A 1 158 ? -3.858 -9.643 16.717 1.00 91.38 158 TYR A N 1
ATOM 1253 C CA . TYR A 1 158 ? -4.140 -10.574 15.622 1.00 91.38 158 TYR A CA 1
ATOM 1254 C C . TYR A 1 158 ? -4.510 -9.897 14.296 1.00 91.38 158 TYR A C 1
ATOM 1256 O O . TYR A 1 158 ? -4.448 -10.552 13.257 1.00 91.38 158 TYR A O 1
ATOM 1264 N N . GLY A 1 159 ? -4.850 -8.602 14.293 1.00 90.25 159 GLY A N 1
ATOM 1265 C CA . GLY A 1 159 ? -5.243 -7.880 13.077 1.00 90.25 159 GLY A CA 1
ATOM 1266 C C . GLY A 1 159 ? -4.237 -8.010 11.922 1.00 90.25 159 GLY A C 1
ATOM 1267 O O . GLY A 1 159 ? -4.636 -8.378 10.814 1.00 90.25 159 GLY A O 1
ATOM 1268 N N . PRO A 1 160 ? -2.923 -7.835 12.161 1.00 92.00 160 PRO A N 1
ATOM 1269 C CA . PRO A 1 160 ? -1.898 -8.023 11.133 1.00 92.00 160 PRO A CA 1
ATOM 1270 C C . PRO A 1 160 ? -1.878 -9.418 10.540 1.00 92.00 160 PRO A C 1
ATOM 1272 O O . PRO A 1 160 ? -1.654 -9.562 9.343 1.00 92.00 160 PRO A O 1
ATOM 1275 N N . TRP A 1 161 ? -2.114 -10.444 11.357 1.00 94.94 161 TRP A N 1
ATOM 1276 C CA . TRP A 1 161 ? -2.122 -11.827 10.900 1.00 94.94 161 TRP A CA 1
ATOM 1277 C C . TRP A 1 161 ? -3.293 -12.081 9.963 1.00 94.94 161 TRP A C 1
ATOM 1279 O O . TRP A 1 161 ? -3.088 -12.646 8.896 1.00 94.94 161 TRP A O 1
ATOM 1289 N N . VAL A 1 162 ? -4.489 -11.587 10.297 1.00 94.44 162 VAL A N 1
ATOM 1290 C CA . VAL A 1 162 ? -5.666 -11.681 9.417 1.00 94.44 162 VAL A CA 1
ATOM 1291 C C 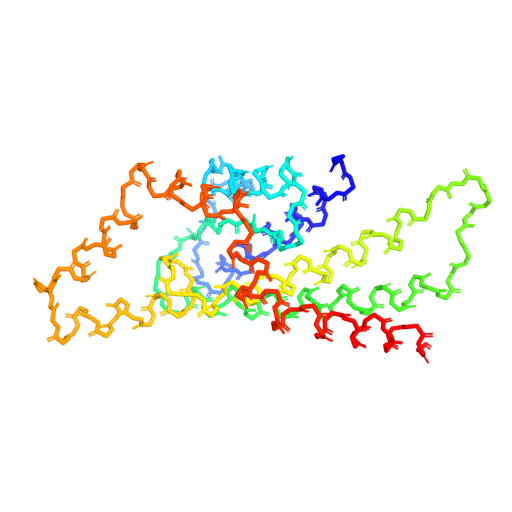. VAL A 1 162 ? -5.383 -11.023 8.066 1.00 94.44 162 VAL A C 1
ATOM 1293 O O . VAL A 1 162 ? -5.598 -11.636 7.023 1.00 94.44 162 VAL A O 1
ATOM 1296 N N . ILE A 1 163 ? -4.831 -9.807 8.072 1.00 94.19 163 ILE A N 1
ATOM 1297 C CA . ILE A 1 163 ? -4.477 -9.095 6.836 1.00 94.19 163 ILE A CA 1
ATOM 1298 C C . ILE A 1 163 ? -3.383 -9.845 6.069 1.00 94.19 163 ILE A C 1
ATOM 1300 O O . ILE A 1 163 ? -3.456 -9.947 4.850 1.00 94.19 163 ILE A O 1
ATOM 1304 N N . THR A 1 164 ? -2.405 -10.423 6.766 1.00 96.00 164 THR A N 1
ATOM 1305 C CA . THR A 1 164 ? -1.337 -11.236 6.165 1.00 96.00 164 THR A CA 1
ATOM 1306 C C . THR A 1 164 ? -1.894 -12.493 5.497 1.00 96.00 164 THR A C 1
ATOM 1308 O O . THR A 1 164 ? -1.485 -12.817 4.386 1.00 96.00 164 THR A O 1
ATOM 1311 N N . PHE A 1 165 ? -2.862 -13.175 6.116 1.00 96.75 165 PHE A N 1
ATOM 1312 C CA . PHE A 1 165 ? -3.547 -14.313 5.499 1.00 96.75 165 PHE A CA 1
ATOM 1313 C C . PHE A 1 165 ? -4.305 -13.892 4.243 1.00 96.75 165 PHE A C 1
ATOM 1315 O O . PHE A 1 165 ? -4.176 -14.547 3.213 1.00 96.75 165 PHE A O 1
ATOM 1322 N N . ILE A 1 166 ? -5.031 -12.771 4.289 1.00 95.62 166 ILE A N 1
ATOM 1323 C CA . ILE A 1 166 ? -5.709 -12.220 3.109 1.00 95.62 166 ILE A CA 1
ATOM 1324 C C . ILE A 1 166 ? -4.686 -11.907 2.008 1.00 95.62 166 ILE A C 1
ATOM 1326 O O . ILE A 1 166 ? -4.893 -12.313 0.864 1.00 95.62 166 ILE A O 1
ATOM 1330 N N . ALA A 1 167 ? -3.567 -11.270 2.363 1.00 94.94 167 ALA A N 1
ATOM 1331 C CA . ALA A 1 167 ? -2.459 -10.946 1.465 1.00 94.94 167 ALA A CA 1
ATOM 1332 C C . ALA A 1 167 ? -1.778 -12.180 0.865 1.00 94.94 167 ALA A C 1
ATOM 1334 O O . ALA A 1 167 ? -1.224 -12.096 -0.218 1.00 94.94 167 ALA A O 1
ATOM 1335 N N . ALA A 1 168 ? -1.805 -13.325 1.547 1.00 96.12 168 ALA A N 1
ATOM 1336 C CA . ALA A 1 168 ? -1.288 -14.583 1.017 1.00 96.12 168 ALA A CA 1
ATOM 1337 C C . ALA A 1 168 ? -2.249 -15.242 0.007 1.00 96.12 168 ALA A C 1
ATOM 1339 O O . ALA A 1 168 ? -1.841 -16.108 -0.768 1.00 96.12 168 ALA A O 1
ATOM 1340 N N . THR A 1 169 ? -3.531 -14.858 0.003 1.00 96.44 169 THR A N 1
ATOM 1341 C CA . THR A 1 169 ? -4.556 -15.452 -0.869 1.00 96.44 169 THR A CA 1
ATOM 1342 C C . THR A 1 169 ? -4.711 -14.704 -2.197 1.00 96.44 169 THR A C 1
ATOM 1344 O O . THR A 1 169 ? -4.370 -13.533 -2.326 1.00 96.44 169 THR A O 1
ATOM 1347 N N . SER A 1 170 ? -5.326 -15.352 -3.193 1.00 96.12 170 SER A N 1
ATOM 1348 C CA . SER A 1 170 ? -5.694 -14.708 -4.471 1.00 96.12 170 SER A CA 1
ATOM 1349 C C . SER A 1 170 ? -6.898 -13.758 -4.376 1.00 96.12 170 SER A C 1
ATOM 1351 O O . SER A 1 170 ? -7.337 -13.222 -5.393 1.00 96.12 170 SER A O 1
ATOM 1353 N N . LEU A 1 171 ? -7.463 -13.550 -3.181 1.00 96.44 171 LEU A N 1
ATOM 1354 C CA . LEU A 1 171 ? -8.669 -12.743 -3.002 1.00 96.44 171 LEU A CA 1
ATOM 1355 C C . LEU A 1 171 ? -8.447 -11.289 -3.435 1.00 96.44 171 LEU A C 1
ATOM 1357 O O . LEU A 1 171 ? -9.288 -10.725 -4.130 1.00 96.44 171 LEU A O 1
ATOM 1361 N N . LEU A 1 172 ? -7.301 -10.703 -3.074 1.00 95.69 172 LEU A N 1
ATOM 1362 C CA . LEU A 1 172 ? -6.961 -9.331 -3.460 1.00 95.69 172 LEU A CA 1
ATOM 1363 C C . LEU A 1 172 ? -6.695 -9.208 -4.961 1.00 95.69 172 LEU A C 1
ATOM 1365 O O . LEU A 1 172 ? -7.150 -8.246 -5.572 1.00 95.69 172 LEU A O 1
ATOM 1369 N N . ASP A 1 173 ? -6.047 -10.203 -5.569 1.00 96.00 173 ASP A N 1
ATOM 1370 C CA . ASP A 1 173 ? -5.829 -10.239 -7.020 1.00 96.00 173 ASP A CA 1
ATOM 1371 C C . ASP A 1 173 ? -7.161 -10.289 -7.784 1.00 96.00 173 ASP A C 1
ATOM 1373 O O . ASP A 1 173 ? -7.336 -9.601 -8.787 1.00 96.00 173 ASP A O 1
ATOM 1377 N N . ARG A 1 174 ? -8.130 -11.079 -7.300 1.00 96.56 174 ARG A N 1
ATOM 1378 C CA . ARG A 1 174 ? -9.453 -11.206 -7.931 1.00 96.56 174 ARG A CA 1
ATOM 1379 C C . ARG A 1 174 ? -10.358 -10.007 -7.678 1.00 96.56 174 ARG A C 1
ATOM 1381 O O . ARG A 1 174 ? -11.110 -9.643 -8.569 1.00 96.56 174 ARG A O 1
ATOM 1388 N N . GLY A 1 175 ? -10.320 -9.426 -6.482 1.00 96.12 175 GLY A N 1
ATOM 1389 C CA . GLY A 1 175 ? -11.139 -8.266 -6.135 1.00 96.12 175 GLY A CA 1
ATOM 1390 C C . GLY A 1 175 ? -10.496 -6.968 -6.605 1.00 96.12 175 GLY A C 1
ATOM 1391 O O . GLY A 1 175 ? -10.945 -6.336 -7.556 1.00 96.12 175 GLY A O 1
ATOM 1392 N N . LEU A 1 176 ? -9.410 -6.575 -5.942 1.00 96.12 176 LEU A N 1
ATOM 1393 C CA . LEU A 1 176 ? -8.741 -5.305 -6.200 1.00 96.12 176 LEU A CA 1
ATOM 1394 C C . LEU A 1 176 ? -7.960 -5.307 -7.523 1.00 96.12 176 LEU A C 1
ATOM 1396 O O . LEU A 1 176 ? -7.895 -4.281 -8.200 1.00 96.12 176 LEU A O 1
ATOM 1400 N N . GLY A 1 177 ? -7.402 -6.451 -7.927 1.00 96.62 177 GLY A N 1
ATOM 1401 C CA . GLY A 1 177 ? -6.642 -6.564 -9.174 1.00 96.62 177 GLY A CA 1
ATOM 1402 C C . GLY A 1 177 ? -7.459 -6.285 -10.433 1.00 96.62 177 GLY A C 1
ATOM 1403 O O . GLY A 1 177 ? -6.923 -5.701 -11.372 1.00 96.62 177 GLY A O 1
ATOM 1404 N N . GLN A 1 178 ? -8.768 -6.557 -10.433 1.00 97.00 178 GLN A N 1
ATOM 1405 C CA . GLN A 1 178 ? -9.654 -6.169 -11.540 1.00 97.00 178 GLN A CA 1
ATOM 1406 C C . GLN A 1 178 ? -9.711 -4.650 -11.760 1.00 97.00 178 GLN A C 1
ATOM 1408 O O . GLN A 1 178 ? -9.971 -4.203 -12.874 1.00 97.00 178 GLN A O 1
ATOM 1413 N N . LEU A 1 179 ? -9.441 -3.856 -10.720 1.00 97.31 179 LEU A N 1
ATOM 1414 C CA . LEU A 1 179 ? -9.361 -2.398 -10.808 1.00 97.31 179 LEU A CA 1
ATOM 1415 C C . LEU A 1 179 ? -7.929 -1.934 -11.096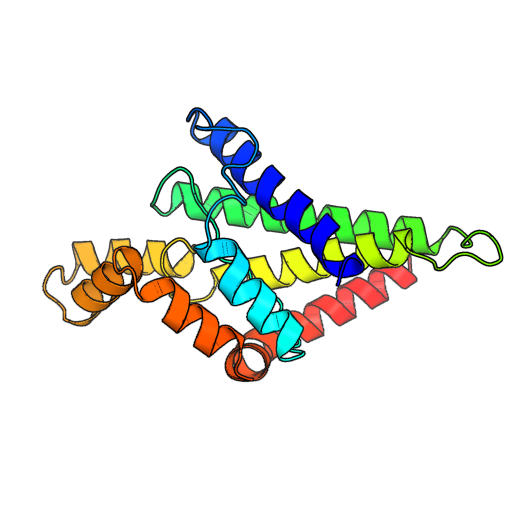 1.00 97.31 179 LEU A C 1
ATOM 1417 O O . LEU A 1 179 ? -7.709 -1.075 -11.946 1.00 97.31 179 LEU A O 1
ATOM 1421 N N . VAL A 1 180 ? -6.948 -2.506 -10.395 1.00 97.56 180 VAL A N 1
ATOM 1422 C CA . VAL A 1 180 ? -5.551 -2.054 -10.443 1.00 97.56 180 VAL A CA 1
ATOM 1423 C C . VAL A 1 180 ? -4.850 -2.460 -11.740 1.00 97.56 180 VAL A C 1
ATOM 1425 O O . VAL A 1 180 ? -4.159 -1.629 -12.328 1.00 97.56 180 VAL A O 1
ATOM 1428 N N . PHE A 1 181 ? -5.009 -3.702 -12.214 1.00 97.81 181 PHE A N 1
ATOM 1429 C CA . PHE A 1 181 ? -4.251 -4.192 -13.372 1.00 97.81 181 PHE A CA 1
ATOM 1430 C C . PHE A 1 181 ? -4.571 -3.437 -14.672 1.00 97.81 181 PHE A C 1
ATOM 1432 O O . PHE A 1 181 ? -3.617 -3.033 -15.337 1.00 97.81 181 PHE A O 1
ATOM 1439 N N . PRO A 1 182 ? -5.841 -3.143 -15.021 1.00 98.31 182 PRO A N 1
ATOM 1440 C CA . PRO A 1 182 ? -6.137 -2.388 -16.241 1.00 98.31 182 PRO A CA 1
ATOM 1441 C C . PRO A 1 182 ? -5.636 -0.940 -16.187 1.00 98.31 182 PRO A C 1
ATOM 1443 O O . PRO A 1 182 ? -5.211 -0.386 -17.199 1.00 98.31 182 PRO A O 1
ATOM 1446 N N . VAL A 1 183 ? -5.678 -0.304 -15.010 1.00 98.19 183 VAL A N 1
ATOM 1447 C CA . VAL A 1 183 ? -5.142 1.056 -14.831 1.00 98.19 183 VAL A CA 1
ATOM 1448 C C . VAL A 1 183 ? -3.626 1.042 -14.983 1.00 98.19 183 VAL A C 1
ATOM 1450 O O . VAL A 1 183 ? -3.071 1.873 -15.696 1.00 98.19 183 VAL A O 1
ATOM 1453 N N . TYR A 1 184 ? -2.962 0.072 -14.360 1.00 97.94 184 TYR A N 1
ATOM 1454 C CA . TYR A 1 184 ? -1.525 -0.105 -14.489 1.00 97.94 184 TYR A CA 1
ATOM 1455 C C . TYR A 1 184 ? -1.091 -0.348 -15.936 1.00 97.94 184 TYR A C 1
ATOM 1457 O O . TYR A 1 184 ? -0.137 0.277 -16.387 1.00 97.94 184 TYR A O 1
ATOM 1465 N N . GLU A 1 185 ? -1.792 -1.222 -16.661 1.00 97.88 185 GLU A N 1
ATOM 1466 C CA . GLU A 1 185 ? -1.526 -1.492 -18.073 1.00 97.88 185 GLU A CA 1
ATOM 1467 C C . GLU A 1 185 ? -1.612 -0.204 -18.893 1.00 97.88 185 GLU A C 1
ATOM 1469 O O . GLU A 1 185 ? -0.652 0.148 -19.572 1.00 97.88 185 GLU A O 1
ATOM 1474 N N . LYS A 1 186 ? -2.699 0.566 -18.742 1.00 98.31 186 LYS A N 1
ATOM 1475 C CA . LYS A 1 186 ? -2.862 1.860 -19.422 1.00 98.31 186 LYS A CA 1
ATOM 1476 C C . LYS A 1 186 ? -1.736 2.840 -19.100 1.00 98.31 186 LYS A C 1
ATOM 1478 O O . LYS A 1 186 ? -1.226 3.485 -20.010 1.00 98.31 186 LYS A O 1
ATOM 1483 N N . LEU A 1 187 ? -1.339 2.950 -17.831 1.00 98.00 187 LEU A N 1
ATOM 1484 C CA . LEU A 1 187 ? -0.225 3.810 -17.423 1.00 98.00 187 LEU A CA 1
ATOM 1485 C C . LEU A 1 187 ? 1.102 3.338 -18.028 1.00 98.00 187 LEU A C 1
ATOM 1487 O O . LEU A 1 187 ? 1.880 4.155 -18.507 1.00 98.00 187 LEU A O 1
ATOM 1491 N N . ALA A 1 188 ? 1.361 2.031 -18.049 1.00 96.38 188 ALA A N 1
ATOM 1492 C CA . ALA A 1 188 ? 2.574 1.480 -18.639 1.00 96.38 188 ALA A CA 1
ATOM 1493 C C . ALA A 1 188 ? 2.619 1.690 -20.162 1.00 96.38 188 ALA A C 1
ATOM 1495 O O . ALA A 1 188 ? 3.663 2.066 -20.689 1.00 96.38 188 ALA A O 1
ATOM 1496 N N . THR A 1 189 ? 1.495 1.498 -20.859 1.00 97.56 189 THR A N 1
ATOM 1497 C CA . THR A 1 189 ? 1.371 1.770 -22.297 1.00 97.56 189 THR A CA 1
ATOM 1498 C C . THR A 1 189 ? 1.564 3.250 -22.598 1.00 97.56 189 THR A C 1
ATOM 1500 O O . THR A 1 189 ? 2.315 3.581 -23.509 1.00 97.56 189 THR A O 1
ATOM 1503 N N . LEU A 1 190 ? 0.941 4.138 -21.819 1.00 97.94 190 LEU A N 1
ATOM 1504 C CA . LEU A 1 190 ? 1.094 5.581 -21.989 1.00 97.94 190 LEU A CA 1
ATOM 1505 C C . LEU A 1 190 ? 2.546 6.019 -21.766 1.00 97.94 190 LEU A C 1
ATOM 1507 O O . LEU A 1 190 ? 3.067 6.805 -22.545 1.00 97.94 190 LEU A O 1
ATOM 1511 N N . ALA A 1 191 ? 3.222 5.481 -20.747 1.00 96.19 191 ALA A N 1
ATOM 1512 C CA . ALA A 1 191 ? 4.627 5.789 -20.485 1.00 96.19 191 ALA A CA 1
ATOM 1513 C C . ALA A 1 191 ? 5.544 5.382 -21.648 1.00 96.19 191 ALA A C 1
ATOM 1515 O O . ALA A 1 191 ? 6.526 6.063 -21.905 1.00 96.19 191 ALA A O 1
ATOM 1516 N N . ALA A 1 192 ? 5.224 4.295 -22.356 1.00 94.75 192 ALA A N 1
ATOM 1517 C CA . ALA A 1 192 ? 5.977 3.850 -23.528 1.00 94.75 192 ALA A CA 1
ATOM 1518 C C . ALA A 1 192 ? 5.707 4.682 -24.797 1.00 94.75 192 ALA A C 1
ATOM 1520 O O . ALA A 1 192 ? 6.409 4.511 -25.790 1.00 94.75 192 ALA A O 1
ATOM 1521 N N . GLN A 1 193 ? 4.682 5.538 -24.782 1.00 96.06 193 GLN A N 1
ATOM 1522 C CA . GLN A 1 193 ? 4.314 6.423 -25.891 1.00 96.06 193 GLN A CA 1
ATOM 1523 C C . GLN A 1 193 ? 4.840 7.860 -25.719 1.00 96.06 193 GLN A C 1
ATOM 1525 O O . GLN A 1 193 ? 4.701 8.649 -26.653 1.00 96.06 193 GLN A O 1
ATOM 1530 N N . LEU A 1 194 ? 5.397 8.197 -24.548 1.00 93.25 194 LEU A N 1
ATOM 1531 C CA . LEU A 1 194 ? 5.959 9.513 -24.209 1.00 93.25 194 LEU A CA 1
ATOM 1532 C C . LEU A 1 194 ? 7.466 9.582 -24.481 1.00 93.25 194 LEU A C 1
ATOM 1534 O O . LEU A 1 194 ? 7.902 10.625 -25.009 1.00 93.25 194 LEU A O 1
#

pLDDT: mean 93.56, std 5.93, range [59.38, 98.5]

Sequence (194 aa):
MMLYSLPTLISLTLVVAMESWWLKQSLPHPFYAIASRHVWLPFLASICFTRGIIIAMPNPLAGGVHSALSRLIVHVILCIAGFLLYALMLQHQSPAGLPPLHHWWAKVLMYFNLCMIGLHLLPLPQLLVGELIAVYLNQRAPHSTLNLTFHWLKQSTYGPWVITFIAATSLLDRGLGQLVFPVYEKLATLAAQL

Radius of gyration: 17.43 Å; chains: 1; bounding box: 51×35×46 Å